Protein AF-A0A944VR88-F1 (afdb_monomer)

Secondary structure (DSSP, 8-state):
-------PPPPPPPP---GGG--S----S--------PPPPPPPTHHHHHHTT-----SSS-S-----HHHHHHHHHHHHHHHHHHHHHHHHHHHHHHHHHHHHHHHHS-S--HHHHHHHHHHHHHT--TTS-HHHHHHHHHHHHHHHHHHHHHHTT--HHHHHHS-HHHHHHHHHHTT--HHHHHHHHHHHHHHHHHHHS---HHHHHHHHHHHHHHHHHHHHTT--

Foldseek 3Di:
DDDDPPPFDDWDFDWDDDPVPPDDDDDDDDDDPDTDGDTDDTDDCVVVVVVVVPVPCPPVPPDPPPPDPVRVVCVVCVVVVVVVVVCCVVVVVVVVVVVVVVVVVVVQLPLPALVRLLVVLVVLLVPDDLPDDLVSNLVSLVVNLLSLLSNLCNLLSHGSVVSVPDDLVVSLVSSVVVPDDVLLSVLSSQLNVLSVCSNPHPHDSVSSVSSSVSSVVNSVVCVVVVSD

Structure (mmCIF, N/CA/C/O backbone):
data_AF-A0A944VR88-F1
#
_entry.id   AF-A0A944VR88-F1
#
loop_
_atom_site.group_PDB
_atom_site.id
_atom_site.type_symbol
_atom_site.label_atom_id
_atom_site.label_alt_id
_atom_site.label_comp_id
_atom_site.label_asym_id
_atom_site.label_entity_id
_atom_site.label_seq_id
_atom_site.pdbx_PDB_ins_code
_atom_site.Cartn_x
_atom_site.Cartn_y
_atom_site.Cartn_z
_atom_site.occupancy
_atom_site.B_iso_or_equiv
_atom_site.auth_seq_id
_atom_site.auth_comp_id
_atom_site.auth_asym_id
_atom_site.auth_atom_id
_atom_site.pdbx_PDB_model_num
ATOM 1 N N . PRO A 1 1 ? 64.491 -2.538 -113.679 1.00 39.69 1 PRO A N 1
ATOM 2 C CA . PRO A 1 1 ? 64.705 -3.504 -112.578 1.00 39.69 1 PRO A CA 1
ATOM 3 C C . PRO A 1 1 ? 64.149 -2.906 -111.274 1.00 39.69 1 PRO A C 1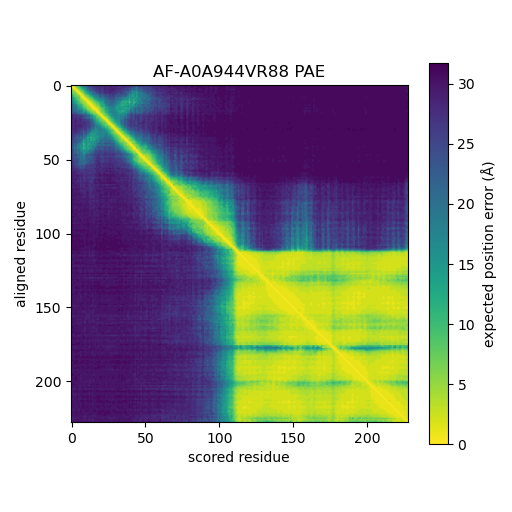
ATOM 5 O O . PRO A 1 1 ? 64.814 -2.110 -110.628 1.00 39.69 1 PRO A O 1
ATOM 8 N N . ASP A 1 2 ? 62.838 -2.987 -111.053 1.00 37.81 2 ASP A N 1
ATOM 9 C CA . ASP A 1 2 ? 62.169 -4.118 -110.384 1.00 37.81 2 ASP A CA 1
ATOM 10 C C . ASP A 1 2 ? 62.868 -4.555 -109.093 1.00 37.81 2 ASP A C 1
ATOM 12 O O . ASP A 1 2 ? 63.783 -5.379 -109.122 1.00 37.81 2 ASP A O 1
ATOM 16 N N . LYS A 1 3 ? 62.400 -4.022 -107.959 1.00 39.59 3 LYS A N 1
ATOM 17 C CA . LYS A 1 3 ? 61.633 -4.788 -106.961 1.00 39.59 3 LYS A CA 1
ATOM 18 C C . LYS A 1 3 ? 61.220 -3.865 -105.812 1.00 39.59 3 LYS A C 1
ATOM 20 O O . LYS A 1 3 ? 62.048 -3.371 -105.058 1.00 39.59 3 LYS A O 1
ATOM 25 N N . SER A 1 4 ? 59.916 -3.635 -105.724 1.00 41.06 4 SER A N 1
ATOM 26 C CA . SER A 1 4 ? 59.213 -3.073 -104.577 1.00 41.06 4 SER A CA 1
ATOM 27 C C . SER A 1 4 ? 59.502 -3.902 -103.323 1.00 41.06 4 SER A C 1
ATOM 29 O O . SER A 1 4 ? 59.113 -5.071 -103.255 1.00 41.06 4 SER A O 1
ATOM 31 N N . GLU A 1 5 ? 60.163 -3.313 -102.329 1.00 41.44 5 GLU A N 1
ATOM 32 C CA . GLU A 1 5 ? 60.198 -3.875 -100.978 1.00 41.44 5 GLU A CA 1
ATOM 33 C C . GLU A 1 5 ? 58.794 -3.749 -100.373 1.00 41.44 5 GLU A C 1
ATOM 35 O O . GLU A 1 5 ? 58.389 -2.703 -99.866 1.00 41.44 5 GLU A O 1
ATOM 40 N N . ASN A 1 6 ? 58.012 -4.821 -100.503 1.00 45.25 6 ASN A N 1
ATOM 41 C CA . ASN A 1 6 ? 56.728 -4.978 -99.835 1.00 45.25 6 ASN A CA 1
ATOM 42 C C . ASN A 1 6 ? 56.971 -5.117 -98.328 1.00 45.25 6 ASN A C 1
ATOM 44 O O . ASN A 1 6 ? 57.277 -6.200 -97.833 1.00 45.25 6 ASN A O 1
ATOM 48 N N . PHE A 1 7 ? 56.819 -4.018 -97.593 1.00 44.25 7 PHE A N 1
ATOM 49 C CA . PHE A 1 7 ? 56.701 -4.041 -96.137 1.00 44.25 7 PHE A CA 1
ATOM 50 C C . PHE A 1 7 ? 55.274 -4.453 -95.749 1.00 44.25 7 PHE A C 1
ATOM 52 O O . PHE A 1 7 ? 54.470 -3.635 -95.304 1.00 44.25 7 PHE A O 1
ATOM 59 N N . GLU A 1 8 ? 54.945 -5.728 -95.951 1.00 38.59 8 GLU A N 1
ATOM 60 C CA . GLU A 1 8 ? 53.721 -6.340 -95.430 1.00 38.59 8 GLU A CA 1
ATOM 61 C C . GLU A 1 8 ? 54.013 -7.012 -94.082 1.00 38.59 8 GLU A C 1
ATOM 63 O O . GLU A 1 8 ? 54.977 -7.763 -93.928 1.00 38.59 8 GLU A O 1
ATOM 68 N N . ILE A 1 9 ? 53.179 -6.733 -93.078 1.00 46.84 9 ILE A N 1
ATOM 69 C CA . ILE A 1 9 ? 53.216 -7.432 -91.788 1.00 46.84 9 ILE A CA 1
ATOM 70 C C . ILE A 1 9 ? 52.647 -8.844 -92.009 1.00 46.84 9 ILE A C 1
ATOM 72 O O . ILE A 1 9 ? 51.577 -8.963 -92.612 1.00 46.84 9 ILE A O 1
ATOM 76 N N . PRO A 1 10 ? 53.304 -9.915 -91.526 1.00 47.81 10 PRO A N 1
ATOM 77 C CA . PRO A 1 10 ? 52.820 -11.276 -91.721 1.00 47.81 10 PRO A CA 1
ATOM 78 C C . PRO A 1 10 ? 51.449 -11.494 -91.066 1.00 47.81 10 PRO A C 1
ATOM 80 O O . PRO A 1 10 ? 51.175 -11.008 -89.968 1.00 47.81 10 PRO A O 1
ATOM 83 N N . SER A 1 11 ? 50.591 -12.258 -91.746 1.00 47.00 11 SER A N 1
ATOM 84 C CA . SER A 1 11 ? 49.245 -12.608 -91.288 1.00 47.00 11 SER A CA 1
ATOM 85 C C . SER A 1 11 ? 49.284 -13.288 -89.916 1.00 47.00 11 SER A C 1
ATOM 87 O O . SER A 1 11 ? 49.919 -14.334 -89.759 1.00 47.00 11 SER A O 1
ATOM 89 N N . MET A 1 12 ? 48.568 -12.734 -88.938 1.00 49.03 12 MET A N 1
ATOM 90 C CA . MET A 1 12 ? 48.424 -13.333 -87.612 1.00 49.03 12 MET A CA 1
ATOM 91 C C . MET A 1 12 ? 47.105 -14.117 -87.535 1.00 49.03 12 MET A C 1
ATOM 93 O O . MET A 1 12 ? 46.057 -13.559 -87.865 1.00 49.03 12 MET A O 1
ATOM 97 N N . PRO A 1 13 ? 47.111 -15.392 -87.109 1.00 42.62 13 PRO A N 1
ATOM 98 C CA . PRO A 1 13 ? 45.881 -16.153 -86.943 1.00 42.62 13 PRO A CA 1
ATOM 99 C C . PRO A 1 13 ? 45.135 -15.663 -85.698 1.00 42.62 13 PRO A C 1
ATOM 101 O O . PRO A 1 13 ? 45.645 -15.754 -84.582 1.00 42.62 13 PRO A O 1
ATOM 104 N N . VAL A 1 14 ? 43.917 -15.161 -85.888 1.00 49.16 14 VAL A N 1
ATOM 105 C CA . VAL A 1 14 ? 42.990 -14.844 -84.797 1.00 49.16 14 VAL A CA 1
ATOM 106 C C . VAL A 1 14 ? 42.021 -16.014 -84.659 1.00 49.16 14 VAL A C 1
ATOM 108 O O . VAL A 1 14 ? 41.388 -16.415 -85.632 1.00 49.16 14 VAL A O 1
ATOM 111 N N . LEU A 1 15 ? 41.939 -16.592 -83.461 1.00 43.97 15 LEU A N 1
ATOM 112 C CA . LEU A 1 15 ? 41.030 -17.693 -83.145 1.00 43.97 15 LEU A CA 1
ATOM 113 C C . LEU A 1 15 ? 39.728 -17.108 -82.587 1.00 43.97 15 LEU A C 1
ATOM 115 O O . LEU A 1 15 ? 39.760 -16.406 -81.578 1.00 43.97 15 LEU A O 1
ATOM 119 N N . TYR A 1 16 ? 38.600 -17.388 -83.240 1.00 40.97 16 TYR A N 1
ATOM 120 C CA . TYR A 1 16 ? 37.265 -17.029 -82.756 1.00 40.97 16 TYR A CA 1
ATOM 121 C C . TYR A 1 16 ? 36.490 -18.312 -82.446 1.00 40.97 16 TYR A C 1
ATOM 123 O O . TYR A 1 16 ? 36.429 -19.206 -83.289 1.00 40.97 16 TYR A O 1
ATOM 131 N N . CYS A 1 17 ? 35.916 -18.411 -81.247 1.00 42.47 17 CYS A N 1
ATOM 132 C CA . CYS A 1 17 ? 34.945 -19.450 -80.909 1.00 42.47 17 CYS A CA 1
ATOM 133 C C . CYS A 1 17 ? 33.546 -18.881 -81.155 1.00 42.47 17 CYS A C 1
ATOM 135 O O . CYS A 1 17 ? 33.155 -17.919 -80.497 1.00 42.47 17 CYS A O 1
ATOM 137 N N . ASP A 1 18 ? 32.812 -19.447 -82.111 1.00 45.25 18 ASP A N 1
ATOM 138 C CA . ASP A 1 18 ? 31.416 -19.087 -82.354 1.00 45.25 18 ASP A CA 1
ATOM 139 C C . ASP A 1 18 ? 30.516 -19.880 -81.393 1.00 45.25 18 ASP A C 1
ATOM 141 O O . ASP A 1 18 ? 30.392 -21.099 -81.492 1.00 45.25 18 ASP A O 1
ATOM 145 N N . GLU A 1 19 ? 29.915 -19.202 -80.416 1.00 45.16 19 GLU A N 1
ATOM 146 C CA . GLU A 1 19 ? 29.044 -19.826 -79.407 1.00 45.16 19 GLU A CA 1
ATOM 147 C C . GLU A 1 19 ? 27.607 -20.076 -79.915 1.00 45.16 19 GLU A C 1
ATOM 149 O O . GLU A 1 19 ? 26.735 -20.483 -79.145 1.00 45.16 19 GLU A O 1
ATOM 154 N N . ARG A 1 20 ? 27.318 -19.871 -81.210 1.00 44.72 20 ARG A N 1
ATOM 155 C CA . ARG A 1 20 ? 25.958 -20.040 -81.761 1.00 44.72 20 ARG A CA 1
ATOM 156 C C . ARG A 1 20 ? 25.515 -21.482 -82.037 1.00 44.72 20 ARG A C 1
ATOM 158 O O . ARG A 1 20 ? 24.358 -21.675 -82.401 1.00 44.72 20 ARG A O 1
ATOM 165 N N . GLU A 1 21 ? 26.345 -22.490 -81.774 1.00 44.16 21 GLU A N 1
ATOM 166 C CA . GLU A 1 21 ? 25.963 -23.916 -81.860 1.00 44.16 21 GLU A CA 1
ATOM 167 C C . GLU A 1 21 ? 25.842 -24.619 -80.493 1.00 44.16 21 GLU A C 1
ATOM 169 O O . GLU A 1 21 ? 25.783 -25.845 -80.412 1.00 44.16 21 GLU A O 1
ATOM 174 N N . ILE A 1 22 ? 25.723 -23.874 -79.387 1.00 46.38 22 ILE A N 1
ATOM 175 C CA . ILE A 1 22 ? 25.414 -24.457 -78.067 1.00 46.38 22 ILE A CA 1
ATOM 176 C C . ILE A 1 22 ? 23.900 -24.679 -77.942 1.00 46.38 22 ILE A C 1
ATOM 178 O O . ILE A 1 22 ? 23.226 -24.087 -77.109 1.00 46.38 22 ILE A O 1
ATOM 182 N N . ASN A 1 23 ? 23.338 -25.501 -78.823 1.00 39.31 23 ASN A N 1
ATOM 183 C CA . ASN A 1 23 ? 22.037 -26.139 -78.645 1.00 39.31 23 ASN A CA 1
ATOM 184 C C . ASN A 1 23 ? 21.888 -27.232 -79.702 1.00 39.31 23 ASN A C 1
ATOM 186 O O . ASN A 1 23 ? 21.407 -26.952 -80.792 1.00 39.31 23 ASN A O 1
ATOM 190 N N . VAL A 1 24 ? 22.301 -28.462 -79.370 1.00 38.38 24 VAL A N 1
ATOM 191 C CA . VAL A 1 24 ? 21.604 -29.732 -79.667 1.00 38.38 24 VAL A CA 1
ATOM 192 C C . VAL A 1 24 ? 22.483 -30.913 -79.211 1.00 38.38 24 VAL A C 1
ATOM 194 O O . VAL A 1 24 ? 23.493 -31.241 -79.813 1.00 38.38 24 VAL A O 1
ATOM 197 N N . LYS A 1 25 ? 21.996 -31.572 -78.151 1.00 37.56 25 LYS A N 1
ATOM 198 C CA . LYS A 1 25 ? 22.116 -33.002 -77.796 1.00 37.56 25 LYS A CA 1
ATOM 199 C C . LYS A 1 25 ? 23.482 -33.617 -77.432 1.00 37.56 25 LYS A C 1
ATOM 201 O O . LYS A 1 25 ? 24.348 -33.860 -78.256 1.00 37.56 25 LYS A O 1
ATOM 206 N N . GLN A 1 26 ? 23.522 -34.019 -76.157 1.00 38.97 26 GLN A N 1
ATOM 207 C CA . GLN A 1 26 ? 24.070 -35.259 -75.588 1.00 38.97 26 GLN A CA 1
ATOM 208 C C . GLN A 1 26 ? 24.764 -36.250 -76.539 1.00 38.97 26 GLN A C 1
ATOM 210 O O . GLN A 1 26 ? 24.136 -36.817 -77.430 1.00 38.97 26 GLN A O 1
ATOM 215 N N . GLY A 1 27 ? 25.968 -36.650 -76.122 1.00 32.69 27 GLY A N 1
ATOM 216 C CA . GLY A 1 27 ? 26.443 -38.022 -76.263 1.00 32.69 27 GLY A CA 1
ATOM 217 C C . GLY A 1 27 ? 27.648 -38.191 -77.183 1.00 32.69 27 GLY A C 1
ATOM 218 O O . GLY A 1 27 ? 27.540 -37.990 -78.385 1.00 32.69 27 GLY A O 1
ATOM 219 N N . LYS A 1 28 ? 28.715 -38.734 -76.586 1.00 30.86 28 LYS A N 1
ATOM 220 C CA . LYS A 1 28 ? 29.929 -39.328 -77.173 1.00 30.86 28 LYS A CA 1
ATOM 221 C C . LYS A 1 28 ? 31.185 -38.457 -77.202 1.00 30.86 28 LYS A C 1
ATOM 223 O O . LYS A 1 28 ? 31.182 -37.275 -77.520 1.00 30.86 28 LYS A O 1
ATOM 228 N N . GLU A 1 29 ? 32.246 -39.147 -76.804 1.00 36.44 29 GLU A N 1
ATOM 229 C CA . GLU A 1 29 ? 33.654 -38.791 -76.799 1.00 36.44 29 GLU A CA 1
ATOM 230 C C . GLU A 1 29 ? 34.120 -38.052 -78.056 1.00 36.44 29 GLU A C 1
ATOM 232 O O . GLU A 1 29 ? 33.752 -38.397 -79.176 1.00 36.44 29 GLU A O 1
ATOM 237 N N . GLY A 1 30 ? 35.048 -37.117 -77.840 1.00 47.91 30 GLY A N 1
ATOM 238 C CA . GLY A 1 30 ? 36.151 -36.891 -78.768 1.00 47.91 30 GLY A CA 1
ATOM 239 C C . GLY A 1 30 ? 35.785 -36.281 -80.115 1.00 47.91 30 GLY A C 1
ATOM 240 O O . GLY A 1 30 ? 36.075 -36.878 -81.146 1.00 47.91 30 GLY A O 1
ATOM 241 N N . ILE A 1 31 ? 35.253 -35.058 -80.131 1.00 40.22 31 ILE A N 1
ATOM 242 C CA . ILE A 1 31 ? 35.317 -34.206 -81.324 1.00 40.22 31 ILE A CA 1
ATOM 243 C C . ILE A 1 31 ? 35.810 -32.829 -80.883 1.00 40.22 31 ILE A C 1
ATOM 245 O O . ILE A 1 31 ? 35.073 -32.033 -80.308 1.00 40.22 31 ILE A O 1
ATOM 249 N N . PHE A 1 32 ? 37.102 -32.577 -81.101 1.00 40.97 32 PHE A N 1
ATOM 250 C CA . PHE A 1 32 ? 37.682 -31.245 -80.966 1.00 40.97 32 PHE A CA 1
ATOM 251 C C . PHE A 1 32 ? 37.005 -30.311 -81.984 1.00 40.97 32 PHE A C 1
ATOM 253 O O . PHE A 1 32 ? 36.907 -30.693 -83.154 1.00 40.97 32 PHE A O 1
ATOM 260 N N . PRO A 1 33 ? 36.544 -29.109 -81.593 1.00 41.28 33 PRO A N 1
ATOM 261 C CA . PRO A 1 33 ? 35.963 -28.164 -82.539 1.00 41.28 33 PRO A CA 1
ATOM 262 C C . PRO A 1 33 ? 37.006 -27.797 -83.604 1.00 41.28 33 PRO A C 1
ATOM 264 O O . PRO A 1 33 ? 38.125 -27.379 -83.291 1.00 41.28 33 PRO A O 1
ATOM 267 N N . ALA A 1 34 ? 36.646 -28.015 -84.870 1.00 45.41 34 ALA A N 1
ATOM 268 C CA . ALA A 1 34 ? 37.508 -27.773 -86.018 1.00 45.41 34 ALA A CA 1
ATOM 269 C C . ALA A 1 34 ? 37.872 -26.283 -86.093 1.00 45.41 34 ALA A C 1
ATOM 271 O O . ALA A 1 34 ? 37.024 -25.423 -86.315 1.00 45.41 34 ALA A O 1
ATOM 272 N N . THR A 1 35 ? 39.150 -25.969 -85.898 1.00 42.16 35 THR A N 1
ATOM 273 C CA . THR A 1 35 ? 39.662 -24.599 -85.963 1.00 42.16 35 THR A CA 1
ATOM 274 C C . THR A 1 35 ? 39.783 -24.178 -87.426 1.00 42.16 35 THR A C 1
ATOM 276 O O . THR A 1 35 ? 40.688 -24.617 -88.136 1.00 42.16 35 THR A O 1
ATOM 279 N N . GLN A 1 36 ? 38.871 -23.332 -87.908 1.00 47.59 36 GLN A N 1
ATOM 280 C CA . GLN A 1 36 ? 38.933 -22.818 -89.276 1.00 47.59 36 GLN A CA 1
ATOM 281 C C . GLN A 1 36 ? 39.859 -21.594 -89.335 1.00 47.59 36 GLN A C 1
ATOM 283 O O . GLN A 1 36 ? 39.566 -20.538 -88.779 1.00 47.59 36 GLN A O 1
ATOM 288 N N . ARG A 1 37 ? 41.011 -21.732 -90.007 1.00 40.41 37 ARG A N 1
ATOM 289 C CA . ARG A 1 37 ? 41.898 -20.602 -90.327 1.00 40.41 37 ARG A CA 1
ATOM 290 C C . ARG A 1 37 ? 41.246 -19.744 -91.407 1.00 40.41 37 ARG A C 1
ATOM 292 O O . ARG A 1 37 ? 41.193 -20.155 -92.562 1.00 40.41 37 ARG A O 1
ATOM 299 N N . ILE A 1 38 ? 40.813 -18.542 -91.046 1.00 45.66 38 ILE A N 1
ATOM 300 C CA . ILE A 1 38 ? 40.416 -17.513 -92.008 1.00 45.66 38 ILE A CA 1
ATOM 301 C C . ILE A 1 38 ? 41.554 -16.490 -92.068 1.00 45.66 38 ILE A C 1
ATOM 303 O O . ILE A 1 38 ? 41.913 -15.892 -91.055 1.00 45.66 38 ILE A O 1
ATOM 307 N N . GLY A 1 39 ? 42.171 -16.340 -93.241 1.00 44.88 39 GLY A N 1
ATOM 308 C CA . GLY A 1 39 ? 43.203 -15.333 -93.480 1.00 44.88 39 GLY A CA 1
ATOM 309 C C . GLY A 1 39 ? 42.569 -13.954 -93.631 1.00 44.88 39 GLY A C 1
ATOM 310 O O . GLY A 1 39 ? 41.694 -13.765 -94.473 1.00 44.88 39 GLY A O 1
ATOM 311 N N . THR A 1 40 ? 42.991 -12.991 -92.819 1.00 46.91 40 THR A N 1
ATOM 312 C CA . THR A 1 40 ? 42.592 -11.589 -92.970 1.00 46.91 40 THR A CA 1
ATOM 313 C C . THR A 1 40 ? 43.513 -10.885 -93.976 1.00 46.91 40 THR A C 1
ATOM 315 O O . THR A 1 40 ? 44.723 -11.125 -93.961 1.00 46.91 40 THR A O 1
ATOM 318 N N . PRO A 1 41 ? 42.980 -10.037 -94.878 1.00 49.75 41 PRO A N 1
ATOM 319 C CA . PRO A 1 41 ? 43.801 -9.289 -95.826 1.00 49.75 41 PRO A CA 1
ATOM 320 C C . PRO A 1 41 ? 44.679 -8.249 -95.113 1.00 49.75 41 PRO A C 1
ATOM 322 O O . PRO A 1 41 ? 44.315 -7.723 -94.059 1.00 49.75 41 PRO A O 1
ATOM 325 N N . ALA A 1 42 ? 45.838 -7.957 -95.710 1.00 50.19 42 ALA A N 1
ATOM 326 C CA . ALA A 1 42 ? 46.832 -7.028 -95.184 1.00 50.19 42 ALA A CA 1
ATOM 327 C C . ALA A 1 42 ? 46.227 -5.635 -94.934 1.00 50.19 42 ALA A C 1
ATOM 329 O O . ALA A 1 42 ? 45.619 -5.028 -95.817 1.00 50.19 42 ALA A O 1
ATOM 330 N N . ILE A 1 43 ? 46.396 -5.125 -93.712 1.00 48.44 43 ILE A N 1
ATOM 331 C CA . ILE A 1 43 ? 45.906 -3.803 -93.317 1.00 48.44 43 ILE A CA 1
ATOM 332 C C . ILE A 1 43 ? 46.901 -2.749 -93.832 1.00 48.44 43 ILE A C 1
ATOM 334 O O . ILE A 1 43 ? 48.072 -2.795 -93.450 1.00 48.44 43 ILE A O 1
ATOM 338 N N . PRO A 1 44 ? 46.480 -1.775 -94.660 1.00 43.31 44 PRO A N 1
ATOM 339 C CA . PRO A 1 44 ? 47.377 -0.734 -95.143 1.00 43.31 44 PRO A CA 1
ATOM 340 C C . PRO A 1 44 ? 47.842 0.181 -93.997 1.00 43.31 44 PRO A C 1
ATOM 342 O O . PRO A 1 44 ? 47.059 0.592 -93.137 1.00 43.31 44 PRO A O 1
ATOM 345 N N . VAL A 1 45 ? 49.127 0.558 -94.029 1.00 49.00 45 VAL A N 1
ATOM 346 C CA . VAL A 1 45 ? 49.870 1.360 -93.023 1.00 49.00 45 VAL A CA 1
ATOM 347 C C . VAL A 1 45 ? 49.219 2.722 -92.694 1.00 49.00 45 VAL A C 1
ATOM 349 O O . VAL A 1 45 ? 49.561 3.367 -91.701 1.00 49.00 45 VAL A O 1
ATOM 352 N N . LEU A 1 46 ? 48.212 3.146 -93.461 1.00 47.56 46 LEU A N 1
ATOM 353 C CA . LEU A 1 46 ? 47.416 4.349 -93.205 1.00 47.56 46 LEU A CA 1
ATOM 354 C C . LEU A 1 46 ? 46.709 4.349 -91.840 1.00 47.56 46 LEU A C 1
ATOM 356 O O . LEU A 1 46 ? 46.587 5.422 -91.243 1.00 47.56 46 LEU A O 1
ATOM 360 N N . VAL A 1 47 ? 46.329 3.187 -91.293 1.00 47.53 47 VAL A N 1
ATOM 361 C CA . VAL A 1 47 ? 45.705 3.116 -89.954 1.00 47.53 47 VAL A CA 1
ATOM 362 C C . VAL A 1 47 ? 46.703 3.462 -88.844 1.00 47.53 47 VAL A C 1
ATOM 364 O O . VAL A 1 47 ? 46.321 4.083 -87.856 1.00 47.53 47 VAL A O 1
ATOM 367 N N . ASN A 1 48 ? 47.997 3.169 -89.027 1.00 47.03 48 ASN A N 1
ATOM 368 C CA . ASN A 1 48 ? 49.014 3.548 -88.047 1.00 47.03 48 ASN A CA 1
ATOM 369 C C . ASN A 1 48 ? 49.192 5.073 -88.014 1.00 47.03 48 ASN A C 1
ATOM 371 O O . ASN A 1 48 ? 49.357 5.642 -86.949 1.00 47.03 48 ASN A O 1
ATOM 375 N N . SER A 1 49 ? 49.074 5.766 -89.154 1.00 49.19 49 SER A N 1
ATOM 376 C CA . SER A 1 49 ? 49.147 7.237 -89.183 1.00 49.19 49 SER A CA 1
ATOM 377 C C . SER A 1 49 ? 47.952 7.908 -88.491 1.00 49.19 49 SER A C 1
ATOM 379 O O . SER A 1 49 ? 48.123 8.933 -87.836 1.00 49.19 49 SER A O 1
ATOM 381 N N . LEU A 1 50 ? 46.762 7.301 -88.566 1.00 45.75 50 LEU A N 1
ATOM 382 C CA . LEU A 1 50 ? 45.567 7.764 -87.857 1.00 45.75 50 LEU A CA 1
ATOM 383 C C . LEU A 1 50 ? 45.623 7.437 -86.359 1.00 45.75 50 LEU A C 1
ATOM 385 O O . LEU A 1 50 ? 45.308 8.304 -85.552 1.00 45.75 50 LEU A O 1
ATOM 389 N N . LEU A 1 51 ? 46.109 6.255 -85.966 1.00 47.88 51 LEU A N 1
ATOM 390 C CA . LEU A 1 51 ? 46.322 5.900 -84.555 1.00 47.88 51 LEU A CA 1
ATOM 391 C C . LEU A 1 51 ? 47.456 6.708 -83.908 1.00 47.88 51 LEU A C 1
ATOM 393 O O . LEU A 1 51 ? 47.328 7.104 -82.758 1.00 47.88 51 LEU A O 1
ATOM 397 N N . LYS A 1 52 ? 48.521 7.033 -84.652 1.00 48.75 52 LYS A N 1
ATOM 398 C CA . LYS A 1 52 ? 49.636 7.880 -84.188 1.00 48.75 52 LYS A CA 1
ATOM 399 C C . LYS A 1 52 ? 49.288 9.371 -84.159 1.00 48.75 52 LYS A C 1
ATOM 401 O O . LYS A 1 52 ? 50.025 10.156 -83.580 1.00 48.75 52 LYS A O 1
ATOM 406 N N . ARG A 1 53 ? 48.195 9.785 -84.813 1.00 44.12 53 ARG A N 1
ATOM 407 C CA . ARG A 1 53 ? 47.664 11.163 -84.777 1.00 44.12 53 ARG A CA 1
ATOM 408 C C . ARG A 1 53 ? 46.487 11.314 -83.813 1.00 44.12 53 ARG A C 1
ATOM 410 O O . ARG A 1 53 ? 46.171 12.430 -83.417 1.00 44.12 53 ARG A O 1
ATOM 417 N N . ILE A 1 54 ? 45.919 10.194 -83.370 1.00 43.72 54 ILE A N 1
ATOM 418 C CA . ILE A 1 54 ? 45.182 10.064 -82.110 1.00 43.72 54 ILE A CA 1
ATOM 419 C C . ILE A 1 54 ? 46.198 9.707 -81.005 1.00 43.72 54 ILE A C 1
ATOM 421 O O . ILE A 1 54 ? 45.939 8.894 -80.123 1.00 43.72 54 ILE A O 1
ATOM 425 N N . ASP A 1 55 ? 47.370 10.355 -81.028 1.00 39.16 55 ASP A N 1
ATOM 426 C CA . ASP A 1 55 ? 48.175 10.570 -79.826 1.00 39.16 55 ASP A CA 1
ATOM 427 C C . ASP A 1 55 ? 47.409 11.601 -78.991 1.00 39.16 55 ASP A C 1
ATOM 429 O O . ASP A 1 55 ? 47.679 12.804 -78.956 1.00 39.16 55 ASP A O 1
ATOM 433 N N . VAL A 1 56 ? 46.310 11.126 -78.408 1.00 47.41 56 VAL A N 1
ATOM 434 C CA . VAL A 1 56 ? 45.639 11.816 -77.321 1.00 47.41 56 VAL A CA 1
ATOM 435 C C . VAL A 1 56 ? 46.731 12.057 -76.282 1.00 47.41 56 VAL A C 1
ATOM 437 O O . VAL A 1 56 ? 47.431 11.103 -75.939 1.00 47.41 56 VAL A O 1
ATOM 440 N N . PRO A 1 57 ? 46.899 13.274 -75.744 1.00 40.88 57 PRO A N 1
ATOM 441 C CA . PRO A 1 57 ? 47.808 13.495 -74.634 1.00 40.88 57 PRO A CA 1
ATOM 442 C C . PRO A 1 57 ? 47.222 12.809 -73.389 1.00 40.88 57 PRO A C 1
ATOM 444 O O . PRO A 1 57 ? 46.649 13.448 -72.512 1.00 40.88 57 PRO A O 1
ATOM 447 N N . LEU A 1 58 ? 47.335 11.482 -73.309 1.00 47.56 58 LEU A N 1
ATOM 448 C CA . LEU A 1 58 ? 46.952 10.671 -72.153 1.00 47.56 58 LEU A CA 1
ATOM 449 C C . LEU A 1 58 ? 48.052 10.659 -71.080 1.00 47.56 58 LEU A C 1
ATOM 451 O O . LEU A 1 58 ? 47.905 10.001 -70.051 1.00 47.56 58 LEU A O 1
ATOM 455 N N . GLU A 1 59 ? 49.117 11.443 -71.262 1.00 47.56 59 GLU A N 1
ATOM 456 C CA . GLU A 1 59 ? 50.293 11.473 -70.385 1.00 47.56 59 GLU A CA 1
ATOM 457 C C . GLU A 1 59 ? 50.503 12.800 -69.639 1.00 47.56 59 GLU A C 1
ATOM 459 O O . GLU A 1 59 ? 51.622 13.191 -69.325 1.00 47.56 59 GLU A O 1
ATOM 464 N N . ARG A 1 60 ? 49.424 13.491 -69.254 1.00 41.66 60 ARG A N 1
ATOM 465 C CA . ARG A 1 60 ? 49.479 14.378 -68.068 1.00 41.66 60 ARG A CA 1
ATOM 466 C C . ARG A 1 60 ? 48.684 13.865 -66.868 1.00 41.66 60 ARG A C 1
ATOM 468 O O . ARG A 1 60 ? 48.699 14.498 -65.820 1.00 41.66 60 ARG A O 1
ATOM 475 N N . GLY A 1 61 ? 48.029 12.709 -66.993 1.00 46.59 61 GLY A N 1
ATOM 476 C CA . GLY A 1 61 ? 47.100 12.187 -65.984 1.00 46.59 61 GLY A CA 1
ATOM 477 C C . GLY A 1 61 ? 47.408 10.786 -65.454 1.00 46.59 61 GLY A C 1
ATOM 478 O O . GLY A 1 61 ? 46.520 10.175 -64.871 1.00 46.59 61 GLY A O 1
ATOM 479 N N . LYS A 1 62 ? 48.616 10.248 -65.669 1.00 45.44 62 LYS A N 1
ATOM 480 C CA . LYS A 1 62 ? 49.024 8.924 -65.152 1.00 45.44 62 LYS A CA 1
ATOM 481 C C . LYS A 1 62 ? 50.296 8.961 -64.295 1.00 45.44 62 LYS A C 1
ATOM 483 O O . LYS A 1 62 ? 51.025 7.981 -64.215 1.00 45.44 62 LYS A O 1
ATOM 488 N N . GLY A 1 63 ? 50.561 10.081 -63.626 1.00 53.00 63 GLY A N 1
ATOM 489 C CA . GLY A 1 63 ? 51.361 10.051 -62.397 1.00 53.00 63 GLY A CA 1
ATOM 490 C C . GLY A 1 63 ? 50.477 9.592 -61.232 1.00 53.00 63 GLY A C 1
ATOM 491 O O . GLY A 1 63 ? 49.253 9.717 -61.344 1.00 53.00 63 GLY A O 1
ATOM 492 N N . PRO A 1 64 ? 51.029 9.074 -60.117 1.00 51.03 64 PRO A N 1
ATOM 493 C CA . PRO A 1 64 ? 50.228 8.874 -58.915 1.00 51.03 64 PRO A CA 1
ATOM 494 C C . PRO A 1 64 ? 49.511 10.194 -58.623 1.00 51.03 64 PRO A C 1
ATOM 496 O O . PRO A 1 64 ? 50.163 11.228 -58.481 1.00 51.03 64 PRO A O 1
ATOM 499 N N . LEU A 1 65 ? 48.174 10.181 -58.621 1.00 53.69 65 LEU A N 1
ATOM 500 C CA . LEU A 1 65 ? 47.388 11.335 -58.207 1.00 53.69 65 LEU A CA 1
ATOM 501 C C . LEU A 1 65 ? 47.790 11.605 -56.762 1.00 53.69 65 LEU A C 1
ATOM 503 O O . LEU A 1 65 ? 47.360 10.902 -55.847 1.00 53.69 65 LEU A O 1
ATOM 507 N N . VAL A 1 66 ? 48.686 12.571 -56.566 1.00 54.56 66 VAL A N 1
ATOM 508 C CA . VAL A 1 66 ? 49.068 13.037 -55.241 1.00 54.56 66 VAL A CA 1
ATOM 509 C C . VAL A 1 66 ? 47.867 13.819 -54.741 1.00 54.56 66 VAL A C 1
ATOM 511 O O . VAL A 1 66 ? 47.758 15.028 -54.925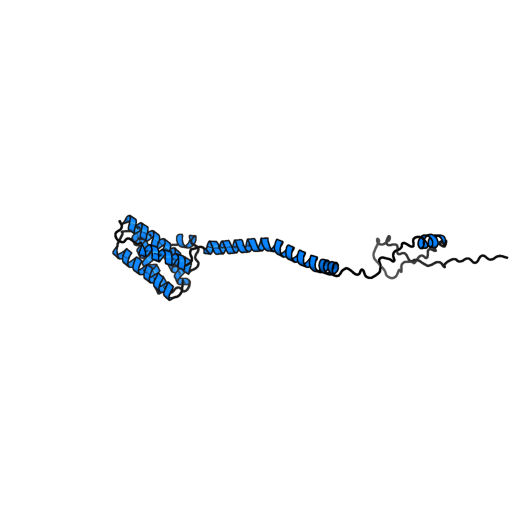 1.00 54.56 66 VAL A O 1
ATOM 514 N N . TYR A 1 67 ? 46.906 13.088 -54.184 1.00 55.12 67 TYR A N 1
ATOM 515 C CA . TYR A 1 67 ? 45.785 13.680 -53.486 1.00 55.12 67 TYR A CA 1
ATOM 516 C C . TYR A 1 67 ? 46.360 14.582 -52.398 1.00 55.12 67 TYR A C 1
ATOM 518 O O . TYR A 1 67 ? 47.256 14.184 -51.644 1.00 55.12 67 TYR A O 1
ATOM 526 N N . SER A 1 68 ? 45.859 15.814 -52.321 1.00 61.59 68 SER A N 1
ATOM 527 C CA . SER A 1 68 ? 46.190 16.698 -51.212 1.00 61.59 68 SER A CA 1
ATOM 528 C C . SER A 1 68 ? 45.910 15.949 -49.909 1.00 61.59 68 SER A C 1
ATOM 530 O O . SER A 1 68 ? 44.903 15.246 -49.808 1.00 61.59 68 SER A O 1
ATOM 532 N N . LYS A 1 69 ? 46.769 16.078 -48.887 1.00 63.16 69 LYS A N 1
ATOM 533 C CA . LYS A 1 69 ? 46.556 15.409 -47.583 1.00 63.16 69 LYS A CA 1
ATOM 534 C C . LYS A 1 69 ? 45.141 15.657 -47.033 1.00 63.16 69 LYS A C 1
ATOM 536 O O . LYS A 1 69 ? 44.588 14.798 -46.353 1.00 63.16 69 LYS A O 1
ATOM 541 N N . LYS A 1 70 ? 44.549 16.806 -47.381 1.00 64.06 70 LYS A N 1
ATOM 542 C CA . LYS A 1 70 ? 43.168 17.184 -47.056 1.00 64.06 70 LYS A CA 1
ATOM 543 C C . LYS A 1 70 ? 42.124 16.308 -47.764 1.00 64.06 70 LYS A C 1
ATOM 545 O O . LYS A 1 70 ? 41.172 15.894 -47.114 1.00 64.06 70 LYS A O 1
ATOM 550 N N . ASP A 1 71 ? 42.329 15.963 -49.035 1.00 63.28 71 ASP A N 1
ATOM 551 C CA . ASP A 1 71 ? 41.415 15.113 -49.814 1.00 63.28 71 ASP A CA 1
ATOM 552 C C . ASP A 1 71 ? 41.486 13.645 -49.385 1.00 63.28 71 ASP A C 1
ATOM 554 O O . ASP A 1 71 ? 40.459 12.974 -49.318 1.00 63.28 71 ASP A O 1
ATOM 558 N N . ILE A 1 72 ? 42.677 13.148 -49.028 1.00 64.38 72 ILE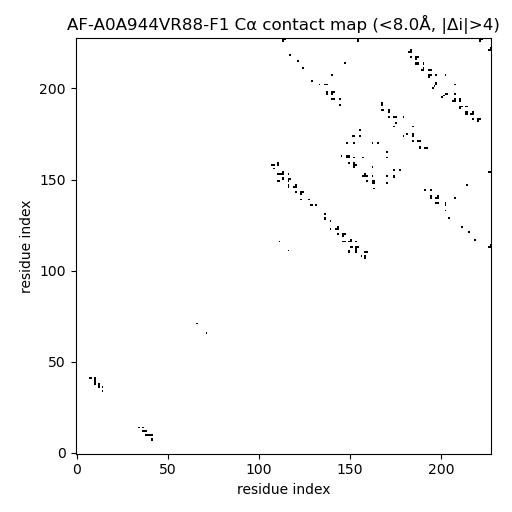 A N 1
ATOM 559 C CA . ILE A 1 72 ? 42.846 11.787 -48.485 1.00 64.38 72 ILE A CA 1
ATOM 560 C C . ILE A 1 72 ? 42.122 11.664 -47.141 1.00 64.38 72 ILE A C 1
ATOM 562 O O . ILE A 1 72 ? 41.400 10.695 -46.904 1.00 64.38 72 ILE A O 1
ATOM 566 N N . TRP A 1 73 ? 42.284 12.668 -46.275 1.00 65.31 73 TRP A N 1
ATOM 567 C CA . TRP A 1 73 ? 41.639 12.700 -44.967 1.00 65.31 73 TRP A CA 1
ATOM 568 C C . TRP A 1 73 ? 40.113 12.784 -45.095 1.00 65.31 73 TRP A C 1
ATOM 570 O O . TRP A 1 73 ? 39.402 11.964 -44.514 1.00 65.31 73 TRP A O 1
ATOM 580 N N . LEU A 1 74 ? 39.603 13.698 -45.929 1.00 66.62 74 LEU A N 1
ATOM 581 C CA . LEU A 1 74 ? 38.165 13.858 -46.138 1.00 66.62 74 LEU A CA 1
ATOM 582 C C . LEU A 1 74 ? 37.533 12.566 -46.669 1.00 66.62 74 LEU A C 1
ATOM 584 O O . LEU A 1 74 ? 36.500 12.138 -46.169 1.00 66.62 74 LEU A O 1
ATOM 588 N N . ARG A 1 75 ? 38.174 11.908 -47.641 1.00 67.12 75 ARG A N 1
ATOM 589 C CA . ARG A 1 75 ? 37.640 10.708 -48.301 1.00 67.12 75 ARG A CA 1
ATOM 590 C C . ARG A 1 75 ? 37.732 9.446 -47.438 1.00 67.12 75 ARG A C 1
ATOM 592 O O . ARG A 1 75 ? 36.899 8.560 -47.596 1.00 67.12 75 ARG A O 1
ATOM 599 N N . SER A 1 76 ? 38.696 9.381 -46.518 1.00 69.62 76 SER A N 1
ATOM 600 C CA . SER A 1 76 ? 38.824 8.288 -45.543 1.00 69.62 76 SER A CA 1
ATOM 601 C C . SER A 1 76 ? 37.799 8.402 -44.408 1.00 69.62 76 SER A C 1
ATOM 603 O O . SER A 1 76 ? 37.200 7.410 -43.997 1.00 69.62 76 SER A O 1
ATOM 605 N N . HIS A 1 77 ? 37.541 9.622 -43.924 1.00 73.62 77 HIS A N 1
ATOM 606 C CA . HIS A 1 77 ? 36.682 9.835 -42.757 1.00 73.62 77 HIS A CA 1
ATOM 607 C C . HIS A 1 77 ? 35.217 10.137 -43.098 1.00 73.62 77 HIS A C 1
ATOM 609 O O . HIS A 1 77 ? 34.353 9.869 -42.266 1.00 73.62 77 HIS A O 1
ATOM 615 N N . LEU A 1 78 ? 34.897 10.617 -44.307 1.00 76.00 78 LEU A N 1
ATOM 616 C CA . LEU A 1 78 ? 33.509 10.839 -44.748 1.00 76.00 78 LEU A CA 1
ATOM 617 C C . LEU A 1 78 ? 32.628 9.587 -44.625 1.00 76.00 78 LEU A C 1
ATOM 619 O O . LEU A 1 78 ? 31.545 9.701 -44.051 1.00 76.00 78 LEU A O 1
ATOM 623 N N . PRO A 1 79 ? 33.054 8.397 -45.095 1.00 81.06 79 PRO A N 1
ATOM 624 C CA . PRO A 1 79 ? 32.254 7.182 -44.958 1.00 81.06 79 PRO A CA 1
ATOM 625 C C . PRO A 1 79 ? 32.027 6.791 -43.494 1.00 81.06 79 PRO A C 1
ATOM 627 O O . PRO A 1 79 ? 30.935 6.354 -43.139 1.00 81.06 79 PRO A O 1
ATOM 630 N N . ALA A 1 80 ? 33.024 7.003 -42.629 1.00 80.62 80 ALA A N 1
ATOM 631 C CA . ALA A 1 80 ? 32.916 6.720 -41.201 1.00 80.62 80 ALA A CA 1
ATOM 632 C C . ALA A 1 80 ? 31.948 7.687 -40.499 1.00 80.62 80 ALA A C 1
ATOM 634 O O . ALA A 1 80 ? 31.086 7.250 -39.740 1.00 80.62 80 ALA A O 1
ATOM 635 N N . ILE A 1 81 ? 32.035 8.988 -40.794 1.00 81.38 81 ILE A N 1
ATOM 636 C CA . ILE A 1 81 ? 31.131 10.011 -40.246 1.00 81.38 81 ILE A CA 1
ATOM 637 C C . ILE A 1 81 ? 29.697 9.758 -40.722 1.00 81.38 81 ILE A C 1
ATOM 639 O O . ILE A 1 81 ? 28.774 9.755 -39.911 1.00 81.38 81 ILE A O 1
ATOM 643 N N . MET A 1 82 ? 29.507 9.475 -42.013 1.00 82.69 82 MET A N 1
ATOM 644 C CA . MET A 1 82 ? 28.198 9.119 -42.564 1.00 82.69 82 MET A CA 1
ATOM 645 C C . MET A 1 82 ? 27.644 7.843 -41.924 1.00 82.69 82 MET A C 1
ATOM 647 O O . MET A 1 82 ? 26.472 7.808 -41.559 1.00 82.69 82 MET A O 1
ATOM 651 N N . GLY A 1 83 ? 28.484 6.826 -41.710 1.00 80.31 83 GLY A N 1
ATOM 652 C CA . GLY A 1 83 ? 28.107 5.607 -40.994 1.00 80.31 83 GLY A CA 1
ATOM 653 C C . GLY A 1 83 ? 27.641 5.883 -39.563 1.00 80.31 83 GLY A C 1
ATOM 654 O O . GLY A 1 83 ? 26.596 5.385 -39.154 1.00 80.31 83 GLY A O 1
ATOM 655 N N . ILE A 1 84 ? 28.353 6.740 -38.824 1.00 81.50 84 ILE A N 1
ATOM 656 C CA . ILE A 1 84 ? 27.967 7.155 -37.468 1.00 81.50 84 ILE A CA 1
ATOM 657 C C . ILE A 1 84 ? 26.622 7.892 -37.487 1.00 81.50 84 ILE A C 1
ATOM 659 O O . ILE A 1 84 ? 25.748 7.583 -36.682 1.00 81.50 84 ILE A O 1
ATOM 663 N N . VAL A 1 85 ? 26.408 8.817 -38.426 1.00 81.94 85 VAL A N 1
ATOM 664 C CA . VAL A 1 85 ? 25.139 9.556 -38.554 1.00 81.94 85 VAL A CA 1
ATOM 665 C C . VAL A 1 85 ? 23.972 8.620 -38.895 1.00 81.94 85 VAL A C 1
ATOM 667 O O . VAL A 1 85 ? 22.881 8.770 -38.342 1.00 81.94 85 VAL A O 1
ATOM 670 N N . ILE A 1 86 ? 24.186 7.615 -39.747 1.00 80.81 86 ILE A N 1
ATOM 671 C CA . ILE A 1 86 ? 23.183 6.590 -40.079 1.00 80.81 86 ILE A CA 1
ATOM 672 C C . ILE A 1 86 ? 22.866 5.719 -38.853 1.00 80.81 86 ILE A C 1
ATOM 674 O O . ILE A 1 86 ? 21.697 5.528 -38.528 1.00 80.81 86 ILE A O 1
ATOM 678 N N . ILE A 1 87 ? 23.876 5.256 -38.111 1.00 78.94 87 ILE A N 1
ATOM 679 C CA . ILE A 1 87 ? 23.669 4.481 -36.875 1.00 78.94 87 ILE A CA 1
ATOM 680 C C . ILE A 1 87 ? 22.933 5.313 -35.820 1.00 78.94 87 ILE A C 1
ATOM 682 O O . ILE A 1 87 ? 22.015 4.806 -35.181 1.00 78.94 87 ILE A O 1
ATOM 686 N N . ILE A 1 88 ? 23.279 6.593 -35.657 1.00 76.25 88 ILE A N 1
ATOM 687 C CA . ILE A 1 88 ? 22.597 7.488 -34.715 1.00 76.25 88 ILE A CA 1
ATOM 688 C C . ILE A 1 88 ? 21.155 7.736 -35.161 1.00 76.25 88 ILE A C 1
ATOM 690 O O . ILE A 1 88 ? 20.257 7.708 -34.330 1.00 76.25 88 ILE A O 1
ATOM 694 N N . SER A 1 89 ? 20.897 7.954 -36.450 1.00 70.62 89 SER A N 1
ATOM 695 C CA . SER A 1 89 ? 19.545 8.237 -36.955 1.00 70.62 89 SER A CA 1
ATOM 696 C C . SER A 1 89 ? 18.619 7.016 -36.931 1.00 70.62 89 SER A C 1
ATOM 698 O O . SER A 1 89 ? 17.468 7.149 -36.510 1.00 70.62 89 SER A O 1
ATOM 700 N N . LEU A 1 90 ? 19.107 5.821 -37.286 1.00 69.38 90 LEU A N 1
ATOM 701 C CA . LEU A 1 90 ? 18.340 4.576 -37.139 1.00 69.38 90 LEU A CA 1
ATOM 702 C C . LEU A 1 90 ? 18.202 4.183 -35.659 1.00 69.38 90 LEU A C 1
ATOM 704 O O . LEU A 1 90 ? 17.111 3.841 -35.198 1.00 69.38 90 LEU A O 1
ATOM 708 N N . GLY A 1 91 ? 19.289 4.299 -34.896 1.00 63.19 91 GLY A N 1
ATOM 709 C CA . GLY A 1 91 ? 19.350 3.965 -33.477 1.00 63.19 91 GLY A CA 1
ATOM 710 C C . GLY A 1 91 ? 18.555 4.918 -32.590 1.00 63.19 91 GLY A C 1
ATOM 711 O O . GLY A 1 91 ? 18.021 4.487 -31.578 1.00 63.19 91 GLY A O 1
ATOM 712 N N . ALA A 1 92 ? 18.388 6.188 -32.965 1.00 66.38 92 ALA A N 1
ATOM 713 C CA . ALA A 1 92 ? 17.620 7.157 -32.185 1.00 66.38 92 ALA A CA 1
ATOM 714 C C . ALA A 1 92 ? 16.132 6.803 -32.113 1.00 66.38 92 ALA A C 1
ATOM 716 O O . ALA A 1 92 ? 15.488 7.115 -31.115 1.00 66.38 92 ALA A O 1
ATOM 717 N N . ASN A 1 93 ? 15.566 6.160 -33.137 1.00 66.94 93 ASN A N 1
ATOM 718 C CA . ASN A 1 93 ? 14.147 5.802 -33.139 1.00 66.94 93 ASN A CA 1
ATOM 719 C C . ASN A 1 93 ? 13.879 4.543 -32.290 1.00 66.94 93 ASN A C 1
ATOM 721 O O . ASN A 1 93 ? 12.929 4.504 -31.506 1.00 66.94 93 ASN A O 1
ATOM 725 N N . GLU A 1 94 ? 14.769 3.552 -32.385 1.00 63.53 94 GLU A N 1
ATOM 726 C CA . GLU A 1 94 ? 14.824 2.369 -31.511 1.00 63.53 94 GLU A CA 1
ATOM 727 C C . GLU A 1 94 ? 15.090 2.773 -30.051 1.00 63.53 94 GLU A C 1
ATOM 729 O O . GLU A 1 94 ? 14.346 2.387 -29.152 1.00 63.53 94 GLU A O 1
ATOM 734 N N . ALA A 1 95 ? 16.081 3.639 -29.816 1.00 63.03 95 ALA A N 1
ATOM 735 C CA . ALA A 1 95 ? 16.421 4.168 -28.500 1.00 63.03 95 ALA A CA 1
ATOM 736 C C . ALA A 1 95 ? 15.289 5.017 -27.934 1.00 63.03 95 ALA A C 1
ATOM 738 O O . ALA A 1 95 ? 14.963 4.863 -26.768 1.00 63.03 95 ALA A O 1
ATOM 739 N N . LYS A 1 96 ? 14.611 5.851 -28.735 1.00 60.53 96 LYS A N 1
ATOM 740 C CA . LYS A 1 96 ? 13.406 6.559 -28.281 1.00 60.53 96 LYS A CA 1
ATOM 741 C C . LYS A 1 96 ? 12.311 5.586 -27.883 1.00 60.53 96 LYS A C 1
ATOM 743 O O . LYS A 1 96 ? 11.709 5.802 -26.845 1.00 60.53 96 LYS A O 1
ATOM 748 N N . LYS A 1 97 ? 12.058 4.510 -28.634 1.00 61.62 97 LYS A N 1
ATOM 749 C CA . LYS A 1 97 ? 11.072 3.484 -28.246 1.00 61.62 97 LYS A CA 1
ATOM 750 C C . LYS A 1 97 ? 11.492 2.723 -26.991 1.00 61.62 97 LYS A C 1
ATOM 752 O O . LYS A 1 97 ? 10.647 2.480 -26.136 1.00 61.62 97 LYS A O 1
ATOM 757 N N . ALA A 1 98 ? 12.769 2.382 -26.849 1.00 60.97 98 ALA A N 1
ATOM 758 C CA . ALA A 1 98 ? 13.310 1.744 -25.655 1.00 60.97 98 ALA A CA 1
ATOM 759 C C . ALA A 1 98 ? 13.229 2.681 -24.446 1.00 60.97 98 ALA A C 1
ATOM 761 O O . ALA A 1 98 ? 12.760 2.258 -23.403 1.00 60.97 98 ALA A O 1
ATOM 762 N N . ILE A 1 99 ? 13.573 3.959 -24.608 1.00 59.66 99 ILE A N 1
ATOM 763 C CA . ILE A 1 99 ? 13.447 5.016 -23.599 1.00 59.66 99 ILE A CA 1
ATOM 764 C C . ILE A 1 99 ? 11.980 5.305 -23.301 1.00 59.66 99 ILE A C 1
ATOM 766 O O . ILE A 1 99 ? 11.673 5.562 -22.155 1.00 59.66 99 ILE A O 1
ATOM 770 N N . TYR A 1 100 ? 11.059 5.231 -24.264 1.00 56.22 100 TYR A N 1
ATOM 771 C CA . TYR A 1 100 ? 9.618 5.377 -24.023 1.00 56.22 100 TYR A CA 1
ATOM 772 C C . TYR A 1 100 ? 9.022 4.158 -23.323 1.00 56.22 100 TYR A C 1
ATOM 774 O O . TYR A 1 100 ? 8.120 4.310 -22.513 1.00 56.22 100 TYR A O 1
ATOM 782 N N . ARG A 1 101 ? 9.522 2.948 -23.598 1.00 56.03 101 ARG A N 1
ATOM 783 C CA . ARG A 1 101 ? 9.154 1.735 -22.856 1.00 56.03 101 ARG A CA 1
ATOM 784 C C . ARG A 1 101 ? 9.744 1.756 -21.453 1.00 56.03 101 ARG A C 1
ATOM 786 O O . ARG A 1 101 ? 9.025 1.499 -20.506 1.00 56.03 101 ARG A O 1
ATOM 793 N N . LEU A 1 102 ? 11.011 2.128 -21.307 1.00 52.62 102 LEU A N 1
ATOM 794 C CA . LEU A 1 102 ? 11.666 2.337 -20.020 1.00 52.62 102 LEU A CA 1
ATOM 795 C C . LEU A 1 102 ? 11.021 3.484 -19.258 1.00 52.62 102 LEU A C 1
ATOM 797 O O . LEU A 1 102 ? 10.818 3.345 -18.068 1.00 52.62 102 LEU A O 1
ATOM 801 N N . SER A 1 103 ? 10.640 4.580 -19.908 1.00 48.12 103 SER A N 1
ATOM 802 C CA . SER A 1 103 ? 9.954 5.700 -19.268 1.00 48.12 103 SER A CA 1
ATOM 803 C C . SER A 1 103 ? 8.510 5.361 -18.963 1.00 48.12 103 SER A C 1
ATOM 805 O O . SER A 1 103 ? 8.029 5.810 -17.944 1.00 48.12 103 SER A O 1
ATOM 807 N N . ALA A 1 104 ? 7.826 4.533 -19.754 1.00 51.69 104 ALA A N 1
ATOM 808 C CA . ALA A 1 104 ? 6.526 3.980 -19.394 1.00 51.69 104 ALA A CA 1
ATOM 809 C C . ALA A 1 104 ? 6.649 3.019 -18.210 1.00 51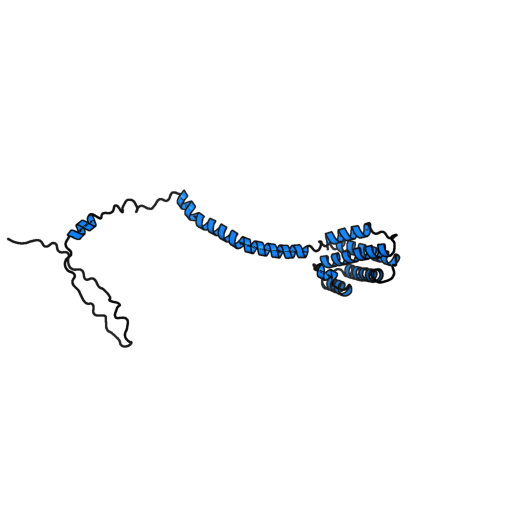.69 104 ALA A C 1
ATOM 811 O O . ALA A 1 104 ? 5.845 3.124 -17.304 1.00 51.69 104 ALA A O 1
ATOM 812 N N . VAL A 1 105 ? 7.694 2.191 -18.143 1.00 53.41 105 VAL A N 1
ATOM 813 C CA . VAL A 1 105 ? 7.995 1.332 -16.986 1.00 53.41 105 VAL A CA 1
ATOM 814 C C . VAL A 1 105 ? 8.418 2.166 -15.772 1.00 53.41 105 VAL A C 1
ATOM 816 O O . VAL A 1 105 ? 8.034 1.843 -14.660 1.00 53.41 105 VAL A O 1
ATOM 819 N N . ILE A 1 106 ? 9.155 3.266 -15.947 1.00 47.69 106 ILE A N 1
ATOM 820 C CA . ILE A 1 106 ? 9.566 4.194 -14.878 1.00 47.69 106 ILE A CA 1
ATOM 821 C C . ILE A 1 106 ? 8.385 5.071 -14.431 1.00 47.69 106 ILE A C 1
ATOM 823 O O . ILE A 1 106 ? 8.257 5.369 -13.252 1.00 47.69 106 ILE A O 1
ATOM 827 N N . ARG A 1 107 ? 7.489 5.446 -15.347 1.00 45.12 107 ARG A N 1
ATOM 828 C CA . ARG A 1 107 ? 6.254 6.205 -15.096 1.00 45.12 107 ARG A CA 1
ATOM 829 C C . ARG A 1 107 ? 5.125 5.299 -14.588 1.00 45.12 107 ARG A C 1
ATOM 831 O O . ARG A 1 107 ? 4.267 5.778 -13.863 1.00 45.12 107 ARG A O 1
ATOM 838 N N . GLU A 1 108 ? 5.155 3.995 -14.872 1.00 45.22 108 GLU A N 1
ATOM 839 C CA . GLU A 1 108 ? 4.395 2.947 -14.165 1.00 45.22 108 GLU A CA 1
ATOM 840 C C . GLU A 1 108 ? 5.014 2.658 -12.789 1.00 45.22 108 GLU A C 1
ATOM 842 O O . GLU A 1 108 ? 4.278 2.438 -11.831 1.00 45.22 108 GLU A O 1
ATOM 847 N N . ARG A 1 109 ? 6.347 2.749 -12.651 1.00 46.72 109 ARG A N 1
ATOM 848 C CA . ARG A 1 109 ? 7.073 2.780 -11.365 1.00 46.72 109 ARG A CA 1
ATOM 849 C C . ARG A 1 109 ? 6.955 4.124 -10.632 1.00 46.72 109 ARG A C 1
ATOM 851 O O . ARG A 1 109 ? 7.420 4.204 -9.506 1.00 46.72 109 ARG A O 1
ATOM 858 N N . MET A 1 110 ? 6.281 5.135 -11.199 1.00 39.81 110 MET A N 1
ATOM 859 C CA . MET A 1 110 ? 5.766 6.311 -10.474 1.00 39.81 110 MET A CA 1
ATOM 860 C C . MET A 1 110 ? 4.403 6.004 -9.819 1.00 39.81 110 MET A C 1
ATOM 862 O O . MET A 1 110 ? 3.538 6.870 -9.674 1.00 39.81 110 MET A O 1
ATOM 866 N N . ALA A 1 111 ? 4.212 4.775 -9.333 1.00 51.31 111 ALA A N 1
ATOM 867 C CA . ALA A 1 111 ? 3.701 4.677 -7.973 1.00 51.31 111 ALA A CA 1
ATOM 868 C C . ALA A 1 111 ? 4.688 5.472 -7.097 1.00 51.31 111 ALA A C 1
ATOM 870 O O . ALA A 1 111 ? 5.892 5.359 -7.303 1.00 51.31 111 ALA A O 1
ATOM 871 N N . MET A 1 112 ? 4.213 6.357 -6.219 1.00 59.97 112 MET A N 1
ATOM 872 C CA . MET A 1 112 ? 5.096 7.093 -5.303 1.00 59.97 112 MET A CA 1
ATOM 873 C C . MET A 1 112 ? 6.153 6.133 -4.734 1.00 59.97 112 MET A C 1
ATOM 875 O O . MET A 1 112 ? 5.824 4.989 -4.409 1.00 59.97 112 MET A O 1
ATOM 879 N N . SER A 1 113 ? 7.419 6.561 -4.658 1.00 78.69 113 SER A N 1
ATOM 880 C CA . SER A 1 113 ? 8.446 5.743 -4.006 1.00 78.69 113 SER A CA 1
ATOM 881 C C . SER A 1 113 ? 7.954 5.349 -2.605 1.00 78.69 113 SER A C 1
ATOM 883 O O . SER A 1 113 ? 7.166 6.096 -2.012 1.00 78.69 113 SER A O 1
ATOM 885 N N . PRO A 1 114 ? 8.384 4.205 -2.047 1.00 84.44 114 PRO A N 1
ATOM 886 C CA . PRO A 1 114 ? 8.033 3.845 -0.675 1.00 84.44 114 PRO A CA 1
ATOM 887 C C . PRO A 1 114 ? 8.262 4.995 0.314 1.00 84.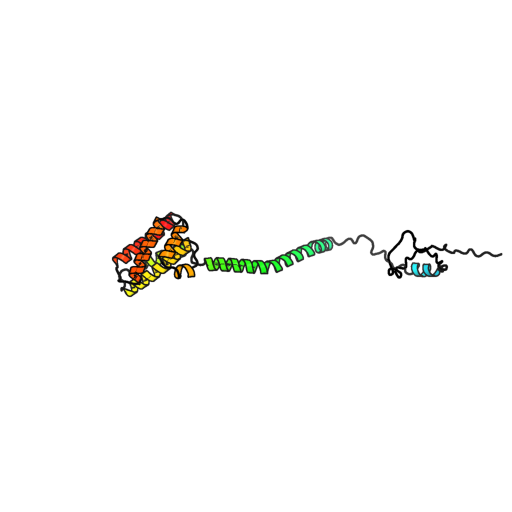44 114 PRO A C 1
ATOM 889 O O . PRO A 1 114 ? 7.408 5.253 1.155 1.00 84.44 114 PRO A O 1
ATOM 892 N N . LEU A 1 115 ? 9.340 5.763 0.116 1.00 87.62 115 LEU A N 1
ATOM 893 C CA . LEU A 1 115 ? 9.630 6.991 0.853 1.00 87.62 115 LEU A CA 1
ATOM 894 C C . LEU A 1 115 ? 8.533 8.057 0.697 1.00 87.62 115 LEU A C 1
ATOM 896 O O . LEU A 1 115 ? 8.026 8.552 1.694 1.00 87.62 115 LEU A O 1
ATOM 900 N N . ALA A 1 116 ? 8.103 8.375 -0.526 1.00 87.31 116 ALA A N 1
ATOM 901 C CA . ALA A 1 116 ? 7.050 9.370 -0.747 1.00 87.31 116 ALA A CA 1
ATOM 902 C C . ALA A 1 116 ? 5.692 8.935 -0.161 1.00 87.31 116 ALA A C 1
ATOM 904 O O . ALA A 1 116 ? 4.904 9.765 0.294 1.00 87.31 116 ALA A O 1
ATOM 905 N N . HIS A 1 117 ? 5.404 7.630 -0.156 1.00 89.94 117 HIS A N 1
ATOM 906 C CA . HIS A 1 117 ? 4.237 7.093 0.541 1.00 89.94 117 HIS A CA 1
ATOM 907 C C . HIS A 1 117 ? 4.377 7.182 2.067 1.00 89.94 117 HIS A C 1
ATOM 909 O O . HIS A 1 117 ? 3.395 7.515 2.729 1.00 89.94 117 HIS A O 1
ATOM 915 N N . ALA A 1 118 ? 5.571 6.932 2.609 1.00 92.12 118 ALA A N 1
ATOM 916 C CA . ALA A 1 118 ? 5.860 7.078 4.031 1.00 92.12 118 ALA A CA 1
ATOM 917 C C . ALA A 1 118 ? 5.733 8.535 4.496 1.00 92.12 118 ALA A C 1
ATOM 919 O O . ALA A 1 118 ? 4.993 8.795 5.434 1.00 92.12 118 ALA A O 1
ATOM 920 N N . GLU A 1 119 ? 6.341 9.494 3.794 1.00 91.44 119 GLU A N 1
ATOM 921 C CA . GLU A 1 119 ? 6.220 10.931 4.099 1.00 91.44 119 GLU A CA 1
ATOM 922 C C . GLU A 1 119 ? 4.757 11.391 4.086 1.00 91.44 119 GLU A C 1
ATOM 924 O O . GLU A 1 119 ? 4.305 12.155 4.940 1.00 91.44 119 GLU A O 1
ATOM 929 N N . ARG A 1 120 ? 3.976 10.891 3.122 1.00 92.12 120 ARG A N 1
ATOM 930 C CA . ARG A 1 120 ? 2.547 11.193 3.047 1.00 92.12 120 ARG A CA 1
ATOM 931 C C . ARG A 1 120 ? 1.761 10.565 4.196 1.00 92.12 120 ARG A C 1
ATOM 933 O O . ARG A 1 120 ? 0.828 11.201 4.677 1.00 92.12 120 ARG A O 1
ATOM 940 N N . LEU A 1 121 ? 2.104 9.348 4.618 1.00 94.25 121 LEU A N 1
ATOM 941 C CA . LEU A 1 121 ? 1.508 8.720 5.800 1.00 94.25 121 LEU A CA 1
ATOM 942 C C . LEU A 1 121 ? 1.843 9.502 7.065 1.00 94.25 121 LEU A C 1
ATOM 944 O O . LEU A 1 121 ? 0.933 9.814 7.820 1.00 94.25 121 LEU A O 1
ATOM 948 N N . GLU A 1 122 ? 3.108 9.870 7.265 1.00 93.94 122 GLU A N 1
ATOM 949 C CA . GLU A 1 122 ? 3.546 10.676 8.409 1.00 93.94 122 GLU A CA 1
ATOM 950 C C . GLU A 1 122 ? 2.777 11.997 8.474 1.00 93.94 122 GLU A C 1
ATOM 952 O O . GLU A 1 122 ? 2.269 12.357 9.534 1.00 93.94 122 GLU A O 1
ATOM 957 N N . LYS A 1 123 ? 2.595 12.671 7.330 1.00 94.62 123 LYS A N 1
ATOM 958 C CA . LYS A 1 123 ? 1.780 13.886 7.256 1.00 94.62 123 LYS A CA 1
ATOM 959 C C . LYS A 1 123 ? 0.312 13.634 7.610 1.00 94.62 123 LYS A C 1
ATOM 961 O O . LYS A 1 123 ? -0.248 14.378 8.400 1.00 94.62 123 LYS A O 1
ATOM 966 N N . LEU A 1 124 ? -0.312 12.597 7.046 1.00 94.19 124 LEU A N 1
ATOM 967 C CA . LEU A 1 124 ? -1.717 12.282 7.335 1.00 94.19 124 LEU A CA 1
ATOM 968 C C . LEU A 1 124 ? -1.946 11.901 8.802 1.00 94.19 124 LEU A C 1
ATOM 970 O O . LEU A 1 124 ? -3.017 12.176 9.326 1.00 94.19 124 LEU A O 1
ATOM 974 N N . ILE A 1 125 ? -0.961 11.274 9.447 1.00 93.12 125 ILE A N 1
ATOM 975 C CA . ILE A 1 125 ? -1.006 10.944 10.875 1.00 93.12 125 ILE A CA 1
ATOM 976 C C . ILE A 1 125 ? -0.803 12.202 11.726 1.00 93.12 125 ILE A C 1
ATOM 978 O O . ILE A 1 125 ? -1.483 12.365 12.731 1.00 93.12 125 ILE A O 1
ATOM 982 N N . ALA A 1 126 ? 0.115 13.093 11.339 1.00 92.50 126 ALA A N 1
ATOM 983 C CA . ALA A 1 126 ? 0.359 14.346 12.054 1.00 92.50 126 ALA A CA 1
ATOM 984 C C . ALA A 1 126 ? -0.832 15.313 11.967 1.00 92.50 126 ALA A C 1
ATOM 986 O O . ALA A 1 126 ? -1.160 15.969 12.951 1.00 92.50 126 ALA A O 1
ATOM 987 N N . ASP A 1 127 ? -1.490 15.360 10.808 1.00 92.56 127 ASP A N 1
ATOM 988 C CA . ASP A 1 127 ? -2.677 16.181 10.554 1.00 92.56 127 ASP A CA 1
ATOM 989 C C . ASP A 1 127 ? -3.979 15.488 11.027 1.00 92.56 127 ASP A C 1
ATOM 991 O O . ASP A 1 127 ? -5.074 15.988 10.764 1.00 92.56 127 ASP A O 1
ATOM 995 N N . PHE A 1 128 ? -3.894 14.318 11.678 1.00 92.12 128 PHE A N 1
ATOM 996 C CA . PHE A 1 128 ? -5.067 13.550 12.091 1.00 92.12 128 PHE A CA 1
ATOM 997 C C . PHE A 1 128 ? -5.789 14.218 13.267 1.00 92.12 128 PHE A C 1
ATOM 999 O O . PHE A 1 128 ? -5.284 14.255 14.389 1.00 92.12 128 PHE A O 1
ATOM 1006 N N . ASP A 1 129 ? -7.006 14.690 13.013 1.00 90.31 129 ASP A N 1
ATOM 1007 C CA . ASP A 1 129 ? -7.894 15.235 14.035 1.00 90.31 129 ASP A CA 1
ATOM 1008 C C . ASP A 1 129 ? -8.731 14.118 14.673 1.00 90.31 129 ASP A C 1
ATOM 1010 O O . ASP A 1 129 ? -9.683 13.616 14.075 1.00 90.31 129 ASP A O 1
ATOM 1014 N N . SER A 1 130 ? -8.369 13.720 15.896 1.00 86.38 130 SER A N 1
ATOM 1015 C CA . SER A 1 130 ? -9.106 12.720 16.678 1.00 86.38 130 SER A CA 1
ATOM 1016 C C . SER A 1 130 ? -10.438 13.226 17.232 1.00 86.38 130 SER A C 1
ATOM 1018 O O . SER A 1 130 ? -11.257 12.410 17.665 1.00 86.38 130 SER A O 1
ATOM 1020 N N . ASP A 1 131 ? -10.637 14.544 17.249 1.00 88.69 131 ASP A N 1
ATOM 1021 C CA . ASP A 1 131 ? -11.835 15.191 17.776 1.00 88.69 131 ASP A CA 1
ATOM 1022 C C . ASP A 1 131 ? -12.885 15.473 16.700 1.00 88.69 131 ASP A C 1
ATOM 1024 O O . ASP A 1 131 ? -14.034 15.764 17.043 1.00 88.69 131 ASP A O 1
ATOM 1028 N N . ALA A 1 132 ? -12.527 15.284 15.427 1.00 88.75 132 ALA A N 1
ATOM 1029 C CA . ALA A 1 132 ? -13.428 15.401 14.292 1.00 88.75 132 ALA A CA 1
ATOM 1030 C C . ALA A 1 132 ? -14.716 14.574 14.461 1.00 88.75 132 ALA A C 1
ATOM 1032 O O . ALA A 1 132 ? -14.772 13.562 15.168 1.00 88.75 132 ALA A O 1
ATOM 1033 N N . GLU A 1 133 ? -15.771 15.009 13.775 1.00 91.75 133 GLU A N 1
ATOM 1034 C CA . GLU A 1 133 ? -17.018 14.251 13.673 1.00 91.75 133 GLU A CA 1
ATOM 1035 C C . GLU A 1 133 ? -16.787 12.896 12.990 1.00 91.75 133 GLU A C 1
ATOM 1037 O O . GLU A 1 133 ? -15.837 12.724 12.223 1.00 91.75 133 GLU A O 1
ATOM 1042 N N . ASP A 1 134 ? -17.676 11.936 13.239 1.00 90.12 134 ASP A N 1
ATOM 1043 C CA . ASP A 1 134 ? -17.526 10.547 12.791 1.00 90.12 134 ASP A CA 1
ATOM 1044 C C . ASP A 1 134 ? -17.316 10.414 11.272 1.00 90.12 134 ASP A C 1
ATOM 1046 O O . ASP A 1 134 ? -16.484 9.616 10.833 1.00 90.12 134 ASP A O 1
ATOM 1050 N N . ASP A 1 135 ? -17.991 11.234 10.463 1.00 89.75 135 ASP A N 1
ATOM 1051 C CA . ASP A 1 135 ? -17.796 11.265 9.007 1.00 89.75 135 ASP A CA 1
ATOM 1052 C C . ASP A 1 135 ? -16.410 11.807 8.620 1.00 89.75 135 ASP A C 1
ATOM 1054 O O . ASP A 1 135 ? -15.748 11.272 7.725 1.00 89.75 135 ASP A O 1
ATOM 1058 N N . GLY A 1 136 ? -15.931 12.832 9.331 1.00 89.06 136 GLY A N 1
ATOM 1059 C CA . 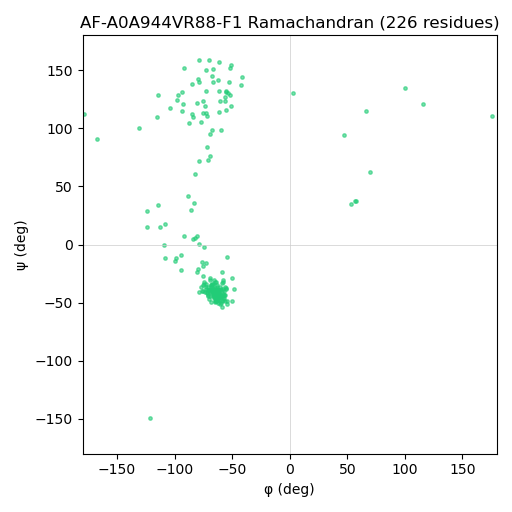GLY A 1 136 ? -14.586 13.385 9.158 1.00 89.06 136 GLY A CA 1
ATOM 1060 C C . GLY A 1 136 ? -13.497 12.389 9.563 1.00 89.06 136 GLY A C 1
ATOM 1061 O O . GLY A 1 136 ? -12.522 12.198 8.831 1.00 89.06 136 GLY A O 1
ATOM 1062 N N . LEU A 1 137 ? -13.697 11.684 10.679 1.00 91.38 137 LEU A N 1
ATOM 1063 C CA . LEU A 1 137 ? -12.826 10.601 11.134 1.00 91.38 137 LEU A CA 1
ATOM 1064 C C . LEU A 1 137 ? -12.781 9.466 10.113 1.00 91.38 137 LEU A C 1
ATOM 1066 O O . LEU A 1 137 ? -11.695 9.024 9.731 1.00 91.38 137 LEU A O 1
ATOM 1070 N N . ARG A 1 138 ? -13.943 9.026 9.617 1.00 92.38 138 ARG A N 1
ATOM 1071 C CA . ARG A 1 138 ? -14.033 7.972 8.600 1.00 92.38 138 ARG A CA 1
ATOM 1072 C C . ARG A 1 138 ? -13.292 8.374 7.329 1.00 92.38 138 ARG A C 1
ATOM 1074 O O . ARG A 1 138 ? -12.507 7.582 6.810 1.00 92.38 138 ARG A O 1
ATOM 1081 N N . GLN A 1 139 ? -13.466 9.608 6.858 1.00 93.81 139 GLN A N 1
ATOM 1082 C CA . GLN A 1 139 ? -12.766 10.109 5.674 1.00 93.81 139 GLN A CA 1
ATOM 1083 C C . GLN A 1 139 ? -11.241 10.137 5.867 1.00 93.81 139 GLN A C 1
ATOM 1085 O O . GLN A 1 139 ? -10.490 9.754 4.963 1.00 93.81 139 GLN A O 1
ATOM 1090 N N . SER A 1 140 ? -10.772 10.552 7.044 1.00 92.94 140 SER A N 1
ATOM 1091 C CA . SER A 1 140 ? -9.349 10.534 7.394 1.00 92.94 140 SER A CA 1
ATOM 1092 C C . SER A 1 140 ? -8.795 9.110 7.434 1.00 92.94 140 SER A C 1
ATOM 1094 O O . SER A 1 140 ? -7.747 8.842 6.844 1.00 92.94 140 SER A O 1
ATOM 1096 N N . VAL A 1 141 ? -9.535 8.168 8.024 1.00 94.56 141 VAL A N 1
ATOM 1097 C CA . VAL A 1 141 ? -9.174 6.743 8.045 1.00 94.56 141 VAL A CA 1
ATOM 1098 C C . VAL A 1 141 ? -9.100 6.166 6.632 1.00 94.56 141 VAL A C 1
ATOM 1100 O O . VAL A 1 141 ? -8.115 5.509 6.311 1.00 94.56 141 VAL A O 1
ATOM 1103 N N . VAL A 1 142 ? -10.057 6.468 5.747 1.00 94.62 142 VAL A N 1
ATOM 1104 C CA . VAL A 1 142 ? -10.011 6.047 4.332 1.00 94.62 142 VAL A CA 1
ATOM 1105 C C . VAL A 1 142 ? -8.753 6.572 3.635 1.00 94.62 142 VAL A C 1
ATOM 1107 O O . VAL A 1 142 ? -8.101 5.843 2.884 1.00 94.62 142 VAL A O 1
ATOM 1110 N N . ASN A 1 143 ? -8.379 7.831 3.876 1.00 94.19 143 ASN A N 1
ATOM 1111 C CA . ASN A 1 143 ? -7.182 8.426 3.280 1.00 94.19 143 ASN A CA 1
ATOM 1112 C C . ASN A 1 143 ? -5.894 7.745 3.771 1.00 94.19 143 ASN A C 1
ATOM 1114 O O . ASN A 1 143 ? -4.975 7.513 2.973 1.00 94.19 143 ASN A O 1
ATOM 1118 N N . ILE A 1 144 ? -5.832 7.413 5.061 1.00 95.56 144 ILE A N 1
ATOM 1119 C CA . ILE A 1 144 ? -4.696 6.718 5.672 1.00 95.56 144 ILE A CA 1
ATOM 1120 C C . ILE A 1 144 ? -4.631 5.270 5.183 1.00 95.56 144 ILE A C 1
ATOM 1122 O O . ILE A 1 144 ? -3.572 4.861 4.713 1.00 95.56 144 ILE A O 1
ATOM 1126 N N . ASP A 1 145 ? -5.748 4.536 5.167 1.00 94.56 145 ASP A N 1
ATOM 1127 C CA . ASP A 1 145 ? -5.849 3.184 4.599 1.00 94.56 145 ASP A CA 1
ATOM 1128 C C . ASP A 1 145 ? -5.359 3.158 3.144 1.00 94.56 145 ASP A C 1
ATOM 1130 O O . ASP A 1 145 ? -4.442 2.412 2.793 1.00 94.56 145 ASP A O 1
ATOM 1134 N N . CYS A 1 146 ? -5.877 4.058 2.303 1.00 92.38 146 CYS A N 1
ATOM 1135 C CA . CYS A 1 146 ? -5.474 4.157 0.903 1.00 92.38 146 CYS A CA 1
ATOM 1136 C C . CYS A 1 146 ? -3.970 4.414 0.738 1.00 92.38 146 CYS A C 1
ATOM 1138 O O . CYS A 1 146 ? -3.344 3.899 -0.196 1.00 92.38 146 CYS A O 1
ATOM 1140 N N . THR A 1 147 ? -3.390 5.243 1.608 1.00 94.06 147 THR A N 1
ATOM 1141 C CA . THR A 1 147 ? -1.964 5.584 1.548 1.00 94.06 147 THR A CA 1
ATOM 1142 C C . THR A 1 147 ? -1.105 4.442 2.092 1.00 94.06 147 THR A C 1
ATOM 1144 O O . THR A 1 147 ? -0.074 4.142 1.492 1.00 94.06 147 THR A O 1
ATOM 1147 N N . LEU A 1 148 ? -1.561 3.739 3.133 1.00 95.19 148 LEU A N 1
ATOM 1148 C CA . LEU A 1 148 ? -0.904 2.566 3.711 1.00 95.19 148 LEU A CA 1
ATOM 1149 C C . LEU A 1 148 ? -0.871 1.405 2.722 1.00 95.19 148 LEU A C 1
ATOM 1151 O O . LEU A 1 148 ? 0.184 0.817 2.497 1.00 95.19 148 LEU A O 1
ATOM 1155 N N . ARG A 1 149 ? -1.993 1.113 2.061 1.00 94.50 149 ARG A N 1
ATOM 1156 C CA . ARG A 1 149 ? -2.034 0.123 0.977 1.00 94.50 149 ARG A CA 1
ATOM 1157 C C . ARG A 1 149 ? -1.045 0.489 -0.127 1.00 94.50 149 ARG A C 1
ATOM 1159 O O . ARG A 1 149 ? -0.301 -0.370 -0.592 1.00 94.50 149 ARG A O 1
ATOM 1166 N N . GLY A 1 150 ? -0.992 1.770 -0.509 1.00 92.12 150 GLY A N 1
ATOM 1167 C CA . GLY A 1 150 ? -0.017 2.302 -1.466 1.00 92.12 150 GLY A CA 1
ATOM 1168 C C . GLY A 1 150 ? 1.434 2.080 -1.033 1.00 92.12 150 GLY A C 1
ATOM 1169 O O . GLY A 1 150 ? 2.231 1.585 -1.824 1.00 92.12 150 GLY A O 1
ATOM 1170 N N . PHE A 1 151 ? 1.749 2.368 0.229 1.00 92.88 151 PHE A N 1
ATOM 1171 C CA . PHE A 1 151 ? 3.059 2.128 0.831 1.00 92.88 151 PHE A CA 1
ATOM 1172 C C . PHE A 1 151 ? 3.456 0.647 0.776 1.00 92.88 151 PHE A C 1
ATOM 1174 O O . PHE A 1 151 ? 4.499 0.308 0.221 1.00 92.88 151 PHE A O 1
ATOM 1181 N N . LEU A 1 152 ? 2.596 -0.247 1.274 1.00 92.50 152 LEU A N 1
ATOM 1182 C CA . LEU A 1 152 ? 2.833 -1.696 1.269 1.00 92.50 152 LEU A CA 1
ATOM 1183 C C . LEU A 1 152 ? 2.981 -2.246 -0.155 1.00 92.50 152 LEU A C 1
ATOM 1185 O O . LEU A 1 152 ? 3.843 -3.085 -0.423 1.00 92.50 152 LEU A O 1
ATOM 1189 N N . GLY A 1 153 ? 2.175 -1.734 -1.085 1.00 90.81 153 GLY A N 1
ATOM 1190 C CA . GLY A 1 153 ? 2.286 -2.045 -2.501 1.00 90.81 153 GLY A CA 1
ATOM 1191 C C . GLY A 1 153 ? 3.617 -1.592 -3.096 1.00 90.81 153 GLY A C 1
ATOM 1192 O O . GLY A 1 153 ? 4.280 -2.377 -3.771 1.00 90.81 153 GLY A O 1
ATOM 1193 N N . ALA A 1 154 ? 4.049 -0.363 -2.807 1.00 88.94 154 ALA A N 1
ATOM 1194 C CA . ALA A 1 154 ? 5.316 0.185 -3.281 1.00 88.94 154 ALA A CA 1
ATOM 1195 C C . ALA A 1 154 ? 6.517 -0.610 -2.749 1.00 88.94 154 ALA A C 1
ATOM 1197 O O . ALA A 1 154 ? 7.434 -0.908 -3.513 1.00 88.94 154 ALA A O 1
ATOM 1198 N N . LEU A 1 155 ? 6.474 -1.050 -1.487 1.00 87.44 155 LEU A N 1
ATOM 1199 C CA . LEU A 1 155 ? 7.495 -1.922 -0.894 1.00 87.44 155 LEU A CA 1
ATOM 1200 C C . LEU A 1 155 ? 7.665 -3.256 -1.627 1.00 87.44 155 LEU A C 1
ATOM 1202 O O . LEU A 1 155 ? 8.721 -3.882 -1.541 1.00 87.44 155 LEU A O 1
ATOM 1206 N N . LYS A 1 156 ? 6.637 -3.698 -2.355 1.00 86.25 156 LYS A N 1
ATOM 1207 C CA . LYS A 1 156 ? 6.645 -4.928 -3.155 1.00 86.25 156 LYS A CA 1
ATOM 1208 C C . LYS A 1 156 ? 6.581 -4.686 -4.661 1.00 86.25 156 LYS A C 1
ATOM 1210 O O . LYS A 1 156 ? 6.334 -5.644 -5.404 1.00 86.25 156 LYS A O 1
ATOM 1215 N N . GLU A 1 157 ? 6.834 -3.451 -5.097 1.00 84.44 157 GLU A N 1
ATOM 1216 C CA . GLU A 1 157 ? 6.781 -3.007 -6.497 1.00 84.44 157 GLU A CA 1
ATOM 1217 C C . GLU A 1 157 ? 5.441 -3.328 -7.189 1.00 84.44 157 GLU A C 1
ATOM 1219 O O . GLU A 1 157 ? 5.383 -3.673 -8.370 1.00 84.44 157 GLU A O 1
ATOM 1224 N N . MET A 1 158 ? 4.337 -3.259 -6.446 1.00 84.94 158 MET A N 1
ATOM 1225 C CA . MET A 1 158 ? 2.997 -3.476 -6.982 1.00 84.94 158 MET A CA 1
ATOM 1226 C C . MET A 1 158 ? 2.503 -2.227 -7.707 1.00 84.94 158 MET A C 1
ATOM 1228 O O . MET A 1 158 ? 2.667 -1.101 -7.234 1.00 84.94 158 MET A O 1
ATOM 1232 N N . ARG A 1 159 ? 1.829 -2.423 -8.843 1.00 81.19 159 ARG A N 1
ATOM 1233 C CA . ARG A 1 159 ? 1.192 -1.314 -9.555 1.00 81.19 159 ARG A CA 1
ATOM 1234 C C . ARG A 1 159 ? 0.020 -0.756 -8.746 1.00 81.19 159 ARG A C 1
ATOM 1236 O O . ARG A 1 159 ? -0.718 -1.496 -8.093 1.00 81.19 159 ARG A O 1
ATOM 1243 N N . ARG A 1 160 ? -0.189 0.559 -8.827 1.00 79.62 160 ARG A N 1
ATOM 1244 C CA . ARG A 1 160 ? -1.205 1.279 -8.041 1.00 79.62 160 ARG A CA 1
ATOM 1245 C C . ARG A 1 160 ? -2.642 0.809 -8.312 1.00 79.62 160 ARG A C 1
ATOM 1247 O O . ARG A 1 160 ? -3.449 0.776 -7.387 1.00 79.62 160 ARG A O 1
ATOM 1254 N N . ASP A 1 161 ? -2.965 0.468 -9.557 1.00 79.69 161 ASP A N 1
ATOM 1255 C CA . ASP A 1 161 ? -4.258 -0.107 -9.963 1.00 79.69 161 ASP A CA 1
ATOM 1256 C C . ASP A 1 161 ? -4.509 -1.461 -9.286 1.00 79.69 161 ASP A C 1
ATOM 1258 O O . ASP A 1 161 ? -5.611 -1.732 -8.811 1.00 79.69 161 ASP A O 1
ATOM 1262 N N . VAL A 1 162 ? -3.465 -2.284 -9.175 1.00 84.88 162 VAL A N 1
ATOM 1263 C CA . VAL A 1 162 ? -3.536 -3.596 -8.523 1.00 84.88 162 VAL A CA 1
ATOM 1264 C C . VAL A 1 162 ? -3.749 -3.426 -7.023 1.00 84.88 162 VAL A C 1
ATOM 1266 O O . VAL A 1 162 ? -4.678 -3.999 -6.472 1.00 84.88 162 VAL A O 1
ATOM 1269 N N . VAL A 1 163 ? -2.956 -2.578 -6.366 1.00 87.06 163 VAL A N 1
ATOM 1270 C CA . VAL A 1 163 ? -3.067 -2.318 -4.918 1.00 87.06 163 VAL A CA 1
ATOM 1271 C C . VAL A 1 163 ? -4.476 -1.870 -4.515 1.00 87.06 163 VAL A C 1
ATOM 1273 O O . VAL A 1 163 ? -4.973 -2.260 -3.464 1.00 87.06 163 VAL A O 1
ATOM 1276 N N . ARG A 1 164 ? -5.133 -1.066 -5.357 1.00 83.31 164 ARG A N 1
ATOM 1277 C CA . ARG A 1 164 ? -6.488 -0.555 -5.101 1.00 83.31 164 ARG A CA 1
ATOM 1278 C C . ARG A 1 164 ? -7.608 -1.544 -5.412 1.00 83.31 164 ARG A C 1
ATOM 1280 O O . ARG A 1 164 ? -8.714 -1.349 -4.927 1.00 83.31 164 ARG A O 1
ATOM 1287 N N . SER A 1 165 ? -7.351 -2.550 -6.242 1.00 87.12 165 SER A N 1
ATOM 1288 C CA . SER A 1 165 ? -8.372 -3.510 -6.687 1.00 87.12 165 SER A CA 1
ATOM 1289 C C . SER A 1 165 ? -8.355 -4.823 -5.909 1.00 87.12 165 SER A C 1
ATOM 1291 O O . SER A 1 165 ? -9.284 -5.620 -6.034 1.00 87.12 165 SER A O 1
ATOM 1293 N N . ILE A 1 166 ? -7.316 -5.071 -5.111 1.00 90.12 166 ILE A N 1
ATOM 1294 C CA . ILE A 1 166 ? -7.208 -6.281 -4.298 1.00 90.12 166 ILE A CA 1
ATOM 1295 C C . ILE A 1 166 ? -7.792 -6.091 -2.900 1.00 90.12 166 ILE A C 1
ATOM 1297 O O . ILE A 1 166 ? -7.787 -5.003 -2.324 1.00 90.12 166 ILE A O 1
ATOM 1301 N N . THR A 1 167 ? -8.269 -7.198 -2.339 1.00 91.69 167 THR A N 1
ATOM 1302 C CA . THR A 1 167 ? -8.736 -7.261 -0.955 1.00 91.69 167 THR A CA 1
ATOM 1303 C C . THR A 1 167 ? -7.571 -7.145 0.025 1.00 91.69 167 THR A C 1
ATOM 1305 O O . THR A 1 167 ? -6.427 -7.461 -0.313 1.00 91.69 167 THR A O 1
ATOM 1308 N N . THR A 1 168 ? -7.879 -6.754 1.263 1.00 91.88 168 THR A N 1
ATOM 1309 C CA . THR A 1 168 ? -6.927 -6.707 2.383 1.00 91.88 168 THR A CA 1
ATOM 1310 C C . THR A 1 168 ? -6.164 -8.027 2.523 1.00 91.88 168 THR A C 1
ATOM 1312 O O . THR A 1 168 ? -4.937 -8.032 2.525 1.00 91.88 168 THR A O 1
ATOM 1315 N N . ALA A 1 169 ? -6.875 -9.161 2.510 1.00 92.81 169 ALA A N 1
ATOM 1316 C CA . ALA A 1 169 ? -6.266 -10.490 2.595 1.00 92.81 169 ALA A CA 1
ATOM 1317 C C . ALA A 1 169 ? -5.262 -10.754 1.459 1.00 92.81 169 ALA A C 1
ATOM 1319 O O . ALA A 1 169 ? -4.121 -11.131 1.710 1.00 92.81 169 ALA A O 1
ATOM 1320 N N . LYS A 1 170 ? -5.646 -10.472 0.206 1.00 92.50 170 LYS A N 1
ATOM 1321 C CA . LYS A 1 170 ? -4.777 -10.696 -0.958 1.00 92.50 170 LYS A CA 1
ATOM 1322 C C . LYS A 1 170 ? -3.553 -9.776 -0.963 1.00 92.50 170 LYS A C 1
ATOM 1324 O O . LYS A 1 170 ? -2.481 -10.190 -1.411 1.00 92.50 170 LYS A O 1
ATOM 1329 N N . LEU A 1 171 ? -3.694 -8.540 -0.476 1.00 91.69 171 LEU A N 1
ATOM 1330 C CA . LEU A 1 171 ? -2.561 -7.633 -0.278 1.00 91.69 171 LEU A CA 1
ATOM 1331 C C . LEU A 1 171 ? -1.582 -8.221 0.744 1.00 91.69 171 LEU A C 1
ATOM 1333 O O . LEU A 1 171 ? -0.398 -8.337 0.439 1.00 91.69 171 LEU A O 1
ATOM 1337 N N . ILE A 1 172 ? -2.072 -8.648 1.909 1.00 93.81 172 ILE A N 1
ATOM 1338 C CA . ILE A 1 172 ? -1.245 -9.237 2.970 1.00 93.81 172 ILE A CA 1
ATOM 1339 C C . ILE A 1 172 ? -0.536 -10.510 2.502 1.00 93.81 172 ILE A C 1
ATOM 1341 O O . ILE A 1 172 ? 0.667 -10.637 2.725 1.00 93.81 172 ILE A O 1
ATOM 1345 N N . ASP A 1 173 ? -1.222 -11.402 1.787 1.00 91.62 173 ASP A N 1
ATOM 1346 C CA . ASP A 1 173 ? -0.607 -12.615 1.232 1.00 91.62 173 ASP A CA 1
ATOM 1347 C C . ASP A 1 173 ? 0.532 -12.280 0.259 1.00 91.62 173 ASP A C 1
ATOM 1349 O O . ASP A 1 173 ? 1.625 -12.842 0.349 1.00 91.62 173 ASP A O 1
ATOM 1353 N N . THR A 1 174 ? 0.318 -11.297 -0.623 1.00 86.81 174 THR A N 1
ATOM 1354 C CA . THR A 1 174 ? 1.341 -10.836 -1.581 1.00 86.81 174 THR A CA 1
ATOM 1355 C C . THR A 1 174 ? 2.560 -10.250 -0.866 1.00 86.81 174 THR A C 1
ATOM 1357 O O . THR A 1 174 ? 3.707 -10.440 -1.280 1.00 86.81 174 THR A O 1
ATOM 1360 N N . VAL A 1 175 ? 2.320 -9.512 0.217 1.00 86.44 175 VAL A N 1
ATOM 1361 C CA . VAL A 1 175 ? 3.376 -8.894 1.017 1.00 86.44 175 VAL A CA 1
ATOM 1362 C C . VAL A 1 175 ? 4.159 -9.950 1.810 1.00 86.44 175 VAL A C 1
ATOM 1364 O O . VAL A 1 175 ? 5.392 -9.865 1.870 1.00 86.44 175 VAL A O 1
ATOM 1367 N N . ARG A 1 176 ? 3.472 -10.966 2.347 1.00 86.50 176 ARG A N 1
ATOM 1368 C CA . ARG A 1 176 ? 4.050 -12.094 3.093 1.00 86.50 176 ARG A CA 1
ATOM 1369 C C . ARG A 1 176 ? 4.967 -12.957 2.227 1.00 86.50 176 ARG A C 1
ATOM 1371 O O . ARG A 1 176 ? 6.102 -13.212 2.618 1.00 86.50 176 ARG A O 1
ATOM 1378 N N . ASP A 1 177 ? 4.513 -13.343 1.036 1.00 76.44 177 ASP A N 1
ATOM 1379 C CA . ASP A 1 177 ? 5.247 -14.230 0.118 1.00 76.44 177 ASP A CA 1
ATOM 1380 C C . ASP A 1 177 ? 6.626 -13.665 -0.288 1.00 76.44 177 ASP A C 1
ATOM 1382 O O . ASP A 1 177 ? 7.629 -14.369 -0.404 1.00 76.44 177 ASP A O 1
ATOM 1386 N N . LYS A 1 178 ? 6.741 -12.337 -0.399 1.00 67.56 178 LYS A N 1
ATOM 1387 C CA . LYS A 1 178 ? 7.973 -11.662 -0.835 1.00 67.56 178 LYS A CA 1
ATOM 1388 C C . LYS A 1 178 ? 8.997 -11.383 0.281 1.00 67.56 178 LYS A C 1
ATOM 1390 O O . LYS A 1 178 ? 9.727 -10.392 0.180 1.00 67.56 178 LYS A O 1
ATOM 1395 N N . LYS A 1 179 ? 9.074 -12.190 1.345 1.00 74.25 179 LYS A N 1
ATOM 1396 C CA . LYS A 1 179 ? 10.056 -12.043 2.452 1.00 74.25 179 LYS A CA 1
ATOM 1397 C C . LYS A 1 179 ? 10.016 -10.684 3.175 1.00 74.25 179 LYS A C 1
ATOM 1399 O O . LYS A 1 179 ? 11.059 -10.108 3.487 1.00 74.25 179 LYS A O 1
ATOM 1404 N N . MET A 1 180 ? 8.833 -10.102 3.378 1.00 82.94 180 MET A N 1
ATOM 1405 C CA . MET A 1 180 ? 8.737 -8.968 4.305 1.00 82.94 180 MET A CA 1
ATOM 1406 C C . MET A 1 180 ? 8.876 -9.458 5.749 1.00 82.94 180 MET A C 1
ATOM 1408 O O . MET A 1 180 ? 8.485 -10.583 6.045 1.00 82.94 180 MET A O 1
ATOM 1412 N N . ALA A 1 181 ? 9.416 -8.618 6.630 1.00 85.19 181 ALA A N 1
ATOM 1413 C CA . ALA A 1 181 ? 9.435 -8.880 8.065 1.00 85.19 181 ALA A CA 1
ATOM 1414 C C . ALA A 1 181 ? 8.029 -9.223 8.587 1.00 85.19 181 ALA A C 1
ATOM 1416 O O . ALA A 1 181 ? 7.080 -8.476 8.327 1.00 85.19 181 ALA A O 1
ATOM 1417 N N . GLU A 1 182 ? 7.906 -10.335 9.314 1.00 87.31 182 GLU A N 1
ATOM 1418 C CA . GLU A 1 182 ? 6.626 -10.809 9.853 1.00 87.31 182 GLU A CA 1
ATOM 1419 C C . GLU A 1 182 ? 5.972 -9.769 10.761 1.00 87.31 182 GLU A C 1
ATOM 1421 O O . GLU A 1 182 ? 4.752 -9.643 10.758 1.00 87.31 182 GLU A O 1
ATOM 1426 N N . GLU A 1 183 ? 6.771 -8.966 11.464 1.00 87.25 183 GLU A N 1
ATOM 1427 C CA . GLU A 1 183 ? 6.284 -7.887 12.319 1.00 87.25 183 GLU A CA 1
ATOM 1428 C C . GLU A 1 183 ? 5.534 -6.819 11.511 1.00 87.25 183 GLU A C 1
ATOM 1430 O O . GLU A 1 183 ? 4.467 -6.370 11.923 1.00 87.25 183 GLU A O 1
ATOM 1435 N N . ILE A 1 184 ? 6.027 -6.468 10.317 1.00 89.88 184 ILE A N 1
ATOM 1436 C CA . ILE A 1 184 ? 5.340 -5.509 9.438 1.00 89.88 184 ILE A CA 1
ATOM 1437 C C . ILE A 1 184 ? 4.087 -6.138 8.838 1.00 89.88 184 ILE A C 1
ATOM 1439 O O . ILE A 1 184 ? 3.050 -5.487 8.769 1.00 89.88 184 ILE A O 1
ATOM 1443 N N . VAL A 1 185 ? 4.167 -7.401 8.412 1.00 92.44 185 VAL A N 1
ATOM 1444 C CA . VAL A 1 185 ? 3.021 -8.122 7.835 1.00 92.44 185 VAL A CA 1
ATOM 1445 C C . VAL A 1 185 ? 1.899 -8.258 8.863 1.00 92.44 185 VAL A C 1
ATOM 1447 O O . VAL A 1 185 ? 0.743 -8.000 8.542 1.00 92.44 185 VAL A O 1
ATOM 1450 N N . GLY A 1 186 ? 2.234 -8.640 10.096 1.00 91.62 186 GLY A N 1
ATOM 1451 C CA . GLY A 1 186 ? 1.282 -8.797 11.191 1.00 91.62 186 GLY A CA 1
ATOM 1452 C C . GLY A 1 186 ? 0.670 -7.467 11.621 1.00 91.62 186 GLY A C 1
ATOM 1453 O O . GLY A 1 186 ? -0.549 -7.376 11.767 1.00 91.62 186 GLY A O 1
ATOM 1454 N N . ALA A 1 187 ? 1.486 -6.417 11.761 1.00 93.38 187 ALA A N 1
ATOM 1455 C CA . ALA A 1 187 ? 0.985 -5.078 12.057 1.00 93.38 187 ALA A CA 1
ATOM 1456 C C . ALA A 1 187 ? 0.069 -4.564 10.933 1.00 93.38 187 ALA A C 1
ATOM 1458 O O . ALA A 1 187 ? -1.030 -4.089 11.211 1.00 93.38 187 ALA A O 1
ATOM 1459 N N . ALA A 1 188 ? 0.463 -4.734 9.667 1.00 94.19 188 ALA A N 1
ATOM 1460 C CA . ALA A 1 188 ? -0.343 -4.340 8.515 1.00 94.19 188 ALA A CA 1
ATOM 1461 C C . ALA A 1 188 ? -1.685 -5.080 8.451 1.00 94.19 188 ALA A C 1
ATOM 1463 O O . ALA A 1 188 ? -2.709 -4.444 8.218 1.00 94.19 188 ALA A O 1
ATOM 1464 N N . ASP A 1 189 ? -1.706 -6.395 8.688 1.00 95.44 189 ASP A N 1
ATOM 1465 C CA . ASP A 1 189 ? -2.946 -7.182 8.683 1.00 95.44 189 ASP A CA 1
ATOM 1466 C C . ASP A 1 189 ? -3.920 -6.697 9.768 1.00 95.44 189 ASP A C 1
ATOM 1468 O O . ASP A 1 189 ? -5.099 -6.467 9.500 1.00 95.44 189 ASP A O 1
ATOM 1472 N N . ASN A 1 190 ? -3.414 -6.454 10.980 1.00 94.69 190 ASN A N 1
ATOM 1473 C CA . ASN A 1 190 ? -4.222 -5.947 12.089 1.00 94.69 190 ASN A CA 1
ATOM 1474 C C . ASN A 1 190 ? -4.757 -4.533 11.827 1.00 94.69 190 ASN A C 1
ATOM 1476 O O . ASN A 1 190 ? -5.934 -4.263 12.071 1.00 94.69 190 ASN A O 1
ATOM 1480 N N . VAL A 1 191 ? -3.907 -3.635 11.324 1.00 96.50 191 VAL A N 1
ATOM 1481 C CA . VAL A 1 191 ? -4.279 -2.244 11.034 1.00 96.50 191 VAL A CA 1
ATOM 1482 C C . VAL A 1 191 ? -5.322 -2.179 9.926 1.00 96.50 191 VAL A C 1
ATOM 1484 O O . VAL A 1 191 ? -6.352 -1.535 10.110 1.00 96.50 191 VAL A O 1
ATOM 1487 N N . LEU A 1 192 ? -5.102 -2.872 8.805 1.00 95.50 192 LEU A N 1
ATOM 1488 C CA . LEU A 1 192 ? -6.029 -2.838 7.673 1.00 95.50 192 LEU A CA 1
ATOM 1489 C C . LEU A 1 192 ? -7.385 -3.459 8.032 1.00 95.50 192 LEU A C 1
ATOM 1491 O O . LEU A 1 192 ? -8.413 -2.914 7.650 1.00 95.50 192 LEU A O 1
ATOM 1495 N N . LYS A 1 193 ? -7.417 -4.536 8.830 1.00 94.44 193 LYS A N 1
ATOM 1496 C CA . LYS A 1 193 ? -8.678 -5.082 9.366 1.00 94.44 193 LYS A CA 1
ATOM 1497 C C . LYS A 1 193 ? -9.395 -4.090 10.279 1.00 94.44 193 LYS A C 1
ATOM 1499 O O . LYS A 1 193 ? -10.611 -3.961 10.194 1.00 94.44 193 LYS A O 1
ATOM 1504 N N . SER A 1 194 ? -8.655 -3.388 11.141 1.00 94.06 194 SER A N 1
ATOM 1505 C CA . SER A 1 194 ? -9.229 -2.341 11.993 1.00 94.06 194 SER A CA 1
ATOM 1506 C C . SER A 1 194 ? -9.834 -1.219 11.145 1.00 94.06 194 SER A C 1
ATOM 1508 O O . SER A 1 194 ? -10.970 -0.813 11.379 1.00 94.06 194 SER A O 1
ATOM 1510 N N . PHE A 1 195 ? -9.121 -0.771 10.106 1.00 94.81 195 PHE A N 1
ATOM 1511 C CA . PHE A 1 195 ? -9.631 0.217 9.157 1.00 94.81 195 PHE A CA 1
ATOM 1512 C C . PHE A 1 195 ? -10.857 -0.273 8.403 1.00 94.81 195 PHE A C 1
ATOM 1514 O O . PHE A 1 195 ? -11.824 0.474 8.338 1.00 94.81 195 PHE A O 1
ATOM 1521 N N . ASP A 1 196 ? -10.880 -1.512 7.913 1.00 92.62 196 ASP A N 1
ATOM 1522 C CA . ASP A 1 196 ? -12.066 -2.078 7.266 1.00 92.62 196 ASP A CA 1
ATOM 1523 C C . ASP A 1 196 ? -13.284 -2.025 8.221 1.00 92.62 196 ASP A C 1
ATOM 1525 O O . ASP A 1 196 ? -14.364 -1.584 7.825 1.00 92.62 196 ASP A O 1
ATOM 1529 N N . CYS A 1 197 ? -13.109 -2.364 9.506 1.00 91.69 197 CYS A N 1
ATOM 1530 C CA . CYS A 1 197 ? -14.173 -2.245 10.511 1.00 91.69 197 CYS A CA 1
ATOM 1531 C C . CYS A 1 197 ? -14.650 -0.798 10.713 1.00 91.69 197 CYS A C 1
ATOM 1533 O O . CYS A 1 197 ? -15.849 -0.571 10.827 1.00 91.69 197 CYS A O 1
ATOM 1535 N N . ILE A 1 198 ? -13.743 0.180 10.739 1.00 92.19 198 ILE A N 1
ATOM 1536 C CA . ILE A 1 198 ? -14.088 1.600 10.925 1.00 92.19 198 ILE A CA 1
ATOM 1537 C C . ILE A 1 198 ? -14.747 2.186 9.663 1.00 92.19 198 ILE A C 1
ATOM 1539 O O . ILE A 1 198 ? -15.678 2.983 9.747 1.00 92.19 198 ILE A O 1
ATOM 1543 N N . ILE A 1 199 ? -14.278 1.789 8.477 1.00 91.62 199 ILE A N 1
ATOM 1544 C CA . ILE A 1 199 ? -14.762 2.284 7.181 1.00 91.62 199 ILE A CA 1
ATOM 1545 C C . ILE A 1 199 ? -16.168 1.766 6.883 1.00 91.62 199 ILE A C 1
ATOM 1547 O O . ILE A 1 199 ? -16.972 2.509 6.319 1.00 91.62 199 ILE A O 1
ATOM 1551 N N . PHE A 1 200 ? -16.481 0.523 7.260 1.00 90.31 200 PHE A N 1
ATOM 1552 C CA . PHE A 1 200 ? -17.766 -0.116 6.951 1.00 90.31 200 PHE A CA 1
ATOM 1553 C C . PHE A 1 200 ? -18.697 -0.291 8.159 1.00 90.31 200 PHE A C 1
ATOM 1555 O O . PHE A 1 200 ? -19.867 -0.609 7.965 1.00 90.31 200 PHE A O 1
ATOM 1562 N N . GLY A 1 201 ? -18.210 -0.080 9.382 1.00 90.00 201 GLY A N 1
ATOM 1563 C CA . GLY A 1 201 ? -18.958 -0.265 10.629 1.00 90.00 201 GLY A CA 1
ATOM 1564 C C . GLY A 1 201 ? -19.034 1.004 11.474 1.00 90.00 201 GLY A C 1
ATOM 1565 O O . GLY A 1 201 ? -19.059 2.114 10.934 1.00 90.00 201 GLY A O 1
ATOM 1566 N N . ASP A 1 202 ? -19.093 0.827 12.794 1.00 88.19 202 ASP A N 1
ATOM 1567 C CA . ASP A 1 202 ? -19.188 1.917 13.766 1.00 88.19 202 ASP A CA 1
ATOM 1568 C C . ASP A 1 202 ? -17.828 2.575 14.020 1.00 88.19 202 ASP A C 1
ATOM 1570 O O . ASP A 1 202 ? -16.784 1.917 14.104 1.00 88.19 202 ASP A O 1
ATOM 1574 N N . VAL A 1 203 ? -17.843 3.898 14.183 1.00 88.38 203 VAL A N 1
ATOM 1575 C CA . VAL A 1 203 ? -16.637 4.668 14.488 1.00 88.38 203 VAL A CA 1
ATOM 1576 C C . VAL A 1 203 ? -16.268 4.451 15.952 1.00 88.38 203 VAL A C 1
ATOM 1578 O O . VAL A 1 203 ? -16.970 4.871 16.867 1.00 88.38 203 VAL A O 1
ATOM 1581 N N . ASN A 1 204 ? -15.131 3.798 16.179 1.00 89.81 204 ASN A N 1
ATOM 1582 C CA . ASN A 1 204 ? -14.563 3.611 17.508 1.00 89.81 204 ASN A CA 1
ATOM 1583 C C . ASN A 1 204 ? -13.221 4.348 17.600 1.00 89.81 204 ASN A C 1
ATOM 1585 O O . ASN A 1 204 ? -12.229 3.933 16.998 1.00 89.81 204 ASN A O 1
ATOM 1589 N N . AR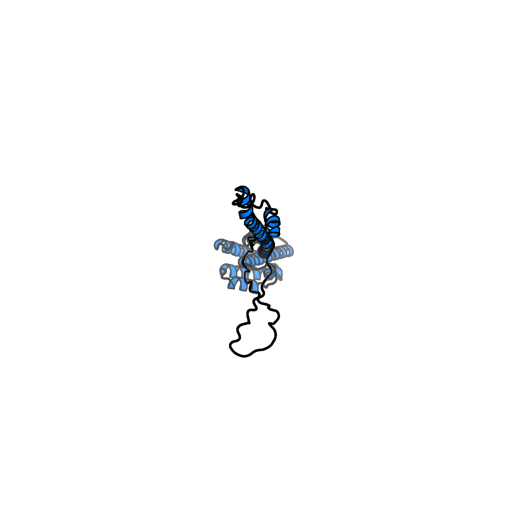G A 1 205 ? -13.190 5.435 18.378 1.00 90.31 205 ARG A N 1
ATOM 1590 C CA . ARG A 1 205 ? -12.010 6.302 18.534 1.00 90.31 205 ARG A CA 1
ATOM 1591 C C . ARG A 1 205 ? -10.811 5.581 19.156 1.00 90.31 205 ARG A C 1
ATOM 1593 O O . ARG A 1 205 ? -9.682 5.813 18.728 1.00 90.31 205 ARG A O 1
ATOM 1600 N N . ASP A 1 206 ? -11.037 4.653 20.083 1.00 91.19 206 ASP A N 1
ATOM 1601 C CA . ASP A 1 206 ? -9.960 3.851 20.677 1.00 91.19 206 ASP A CA 1
ATOM 1602 C C . ASP A 1 206 ? -9.364 2.877 19.653 1.00 91.19 206 ASP A C 1
ATOM 1604 O O . ASP A 1 206 ? -8.143 2.717 19.563 1.00 91.19 206 ASP A O 1
ATOM 1608 N N . ALA A 1 207 ? -10.217 2.257 18.831 1.00 91.25 207 ALA A N 1
ATOM 1609 C CA . ALA A 1 207 ? -9.778 1.383 17.745 1.00 91.25 207 ALA A CA 1
ATOM 1610 C C . ALA A 1 207 ? -9.011 2.156 16.660 1.00 91.25 207 ALA A C 1
ATOM 1612 O O . ALA A 1 207 ? -8.003 1.660 16.153 1.00 91.25 207 ALA A O 1
ATOM 1613 N N . ILE A 1 208 ? -9.449 3.381 16.346 1.00 92.50 208 ILE A N 1
ATOM 1614 C CA . ILE A 1 208 ? -8.753 4.303 15.440 1.00 92.50 208 ILE A CA 1
ATOM 1615 C C . ILE A 1 208 ? -7.370 4.633 15.990 1.00 92.50 208 ILE A C 1
ATOM 1617 O O . ILE A 1 208 ? -6.385 4.466 15.277 1.00 92.50 208 ILE A O 1
ATOM 1621 N N . LYS A 1 209 ? -7.277 5.049 17.257 1.00 93.00 209 LYS A N 1
ATOM 1622 C CA . LYS A 1 209 ? -6.001 5.397 17.888 1.00 93.00 209 LYS A CA 1
ATOM 1623 C C . LYS A 1 209 ? -5.026 4.223 17.859 1.00 93.00 209 LYS A C 1
ATOM 1625 O O . LYS A 1 209 ? -3.902 4.368 17.390 1.00 93.00 209 LYS A O 1
ATOM 1630 N N . LYS A 1 210 ? -5.489 3.032 18.248 1.00 94.19 210 LYS A N 1
ATOM 1631 C CA . LYS A 1 210 ? -4.685 1.805 18.184 1.00 94.19 210 LYS A CA 1
ATOM 1632 C C . LYS A 1 210 ? -4.226 1.484 16.758 1.00 94.19 210 LYS A C 1
ATOM 1634 O O . LYS A 1 210 ? -3.106 1.020 16.562 1.00 94.19 210 LYS A O 1
ATOM 1639 N N . ALA A 1 211 ? -5.081 1.714 15.762 1.00 94.62 211 ALA A N 1
ATOM 1640 C CA . ALA A 1 211 ? -4.715 1.519 14.366 1.00 94.62 211 ALA A CA 1
ATOM 1641 C C . ALA A 1 211 ? -3.673 2.550 13.902 1.00 94.62 211 ALA A C 1
ATOM 1643 O O . ALA A 1 211 ? -2.721 2.158 13.234 1.00 94.62 211 ALA A O 1
ATOM 1644 N N . MET A 1 212 ? -3.790 3.822 14.302 1.00 94.00 212 MET A N 1
ATOM 1645 C CA . MET A 1 212 ? -2.790 4.863 14.016 1.00 94.00 212 MET A CA 1
ATOM 1646 C C . MET A 1 212 ? -1.423 4.529 14.617 1.00 94.00 212 MET A C 1
ATOM 1648 O O . MET A 1 212 ? -0.415 4.606 13.912 1.00 94.00 212 MET A O 1
ATOM 1652 N N . ASP A 1 213 ? -1.390 4.082 15.873 1.00 94.12 213 ASP A N 1
ATOM 1653 C CA . ASP A 1 213 ? -0.161 3.621 16.528 1.00 94.12 213 ASP A CA 1
ATOM 1654 C C . ASP A 1 213 ? 0.461 2.444 15.754 1.00 94.12 213 ASP A C 1
ATOM 1656 O O . ASP A 1 213 ? 1.672 2.398 15.528 1.00 94.12 213 ASP A O 1
ATOM 1660 N N . GLY A 1 214 ? -0.377 1.529 15.254 1.00 94.50 214 GLY A N 1
ATOM 1661 C CA . GLY A 1 214 ? 0.051 0.437 14.380 1.00 94.50 214 GLY A CA 1
ATOM 1662 C C . GLY A 1 214 ? 0.631 0.913 13.041 1.00 94.50 214 GLY A C 1
ATOM 1663 O O . GLY A 1 214 ? 1.626 0.358 12.576 1.00 94.50 214 GLY A O 1
ATOM 1664 N N . VAL A 1 215 ? 0.078 1.966 12.424 1.00 96.06 215 VAL A N 1
ATOM 1665 C CA . VAL A 1 215 ? 0.665 2.571 11.210 1.00 96.06 215 VAL A CA 1
ATOM 1666 C C . VAL A 1 215 ? 2.049 3.149 11.507 1.00 96.06 215 VAL A C 1
ATOM 1668 O O . VAL A 1 215 ? 2.986 2.930 10.736 1.00 96.06 215 VAL A O 1
ATOM 1671 N N . GLN A 1 216 ? 2.207 3.856 12.628 1.00 95.12 216 GLN A N 1
ATOM 1672 C CA . GLN A 1 216 ? 3.506 4.394 13.040 1.00 95.12 216 GLN A CA 1
ATOM 1673 C C . GLN A 1 216 ? 4.525 3.279 13.305 1.00 95.12 216 GLN A C 1
ATOM 1675 O O . GLN A 1 216 ? 5.693 3.405 12.931 1.00 95.12 216 GLN A O 1
ATOM 1680 N N . GLU A 1 217 ? 4.094 2.168 13.905 1.00 94.88 217 GLU A N 1
ATOM 1681 C CA . GLU A 1 217 ? 4.942 0.997 14.111 1.00 94.88 217 GLU A CA 1
ATOM 1682 C C . GLU A 1 217 ? 5.407 0.386 12.784 1.00 94.88 217 GLU A C 1
ATOM 1684 O O . GLU A 1 217 ? 6.601 0.119 12.631 1.00 94.88 217 GLU A O 1
ATOM 1689 N N . ILE A 1 218 ? 4.506 0.243 11.805 1.00 95.44 218 ILE A N 1
ATOM 1690 C CA . ILE A 1 218 ? 4.838 -0.228 10.451 1.00 95.44 218 ILE A CA 1
ATOM 1691 C C . ILE A 1 218 ? 5.920 0.653 9.820 1.00 95.44 218 ILE A C 1
ATOM 1693 O O . ILE A 1 218 ? 6.909 0.130 9.303 1.00 95.44 218 ILE A O 1
ATOM 1697 N N . LEU A 1 219 ? 5.759 1.979 9.876 1.00 94.50 219 LEU A N 1
ATOM 1698 C CA . LEU A 1 219 ? 6.731 2.932 9.332 1.00 94.50 219 LEU A CA 1
ATOM 1699 C C . LEU A 1 219 ? 8.079 2.827 10.049 1.00 94.50 219 LEU A C 1
ATOM 1701 O O . LEU A 1 219 ? 9.120 2.671 9.409 1.00 94.50 219 LEU A O 1
ATOM 1705 N N . ARG A 1 220 ? 8.071 2.831 11.385 1.00 94.31 220 ARG A N 1
ATOM 1706 C CA . ARG A 1 220 ? 9.282 2.704 12.205 1.00 94.31 220 ARG A CA 1
ATOM 1707 C C . ARG A 1 220 ? 10.042 1.421 11.887 1.00 94.31 220 ARG A C 1
ATOM 1709 O O . ARG A 1 220 ? 11.261 1.453 11.726 1.00 94.31 220 ARG A O 1
ATOM 1716 N N . GLU A 1 221 ? 9.336 0.301 11.794 1.00 92.56 221 GLU A N 1
ATOM 1717 C CA . GLU A 1 221 ? 9.930 -1.006 11.533 1.00 92.56 221 GLU A CA 1
ATOM 1718 C C . GLU A 1 221 ? 10.461 -1.110 10.099 1.00 92.56 221 GLU A C 1
ATOM 1720 O O . GLU A 1 221 ? 11.562 -1.620 9.874 1.00 92.56 221 GLU A O 1
ATOM 1725 N N . ALA A 1 222 ? 9.733 -0.555 9.129 1.00 90.75 222 ALA A N 1
ATOM 1726 C CA . ALA A 1 222 ? 10.184 -0.497 7.748 1.00 90.75 222 ALA A CA 1
ATOM 1727 C C . ALA A 1 222 ? 11.421 0.403 7.570 1.00 90.75 222 ALA A C 1
ATOM 1729 O O . ALA A 1 222 ? 12.358 0.009 6.872 1.00 90.75 222 ALA A O 1
ATOM 1730 N N . LYS A 1 223 ? 11.487 1.543 8.270 1.00 91.19 223 LYS A N 1
ATOM 1731 C CA . LYS A 1 223 ? 12.668 2.419 8.311 1.00 91.19 223 LYS A CA 1
ATOM 1732 C C . LYS A 1 223 ? 13.861 1.738 8.984 1.00 91.19 223 LYS A C 1
ATOM 1734 O O . LYS A 1 223 ? 14.970 1.774 8.457 1.00 91.19 223 LYS A O 1
ATOM 1739 N N . ARG A 1 224 ? 13.639 1.059 10.120 1.00 91.44 224 ARG A N 1
ATOM 1740 C CA . ARG A 1 224 ? 14.674 0.299 10.850 1.00 91.44 224 ARG A CA 1
ATOM 1741 C C . ARG A 1 224 ? 15.342 -0.757 9.970 1.00 91.44 224 ARG A C 1
ATOM 1743 O O . ARG A 1 224 ? 16.538 -0.992 10.101 1.00 91.44 224 ARG A O 1
ATOM 1750 N N . ARG A 1 225 ? 14.570 -1.389 9.084 1.00 87.12 225 ARG A N 1
ATOM 1751 C CA . ARG A 1 225 ? 15.041 -2.428 8.156 1.00 87.12 225 ARG A CA 1
ATOM 1752 C C . ARG A 1 225 ? 15.489 -1.891 6.794 1.00 87.12 225 ARG A C 1
ATOM 1754 O O . ARG A 1 225 ? 15.777 -2.693 5.910 1.00 87.12 225 ARG A O 1
ATOM 1761 N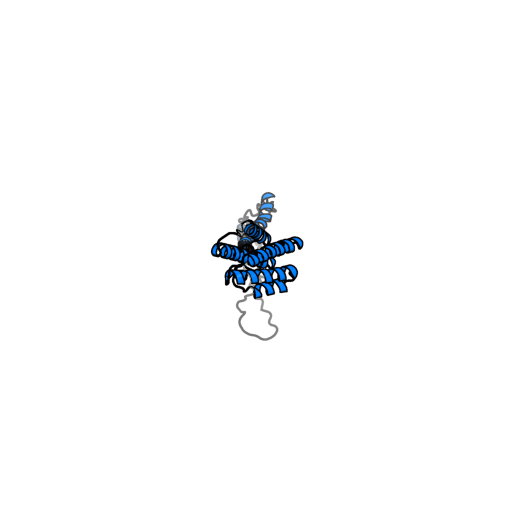 N . SER A 1 226 ? 15.554 -0.567 6.627 1.00 85.31 226 SER A N 1
ATOM 1762 C CA . SER A 1 226 ? 15.978 0.101 5.388 1.00 85.31 226 SER A CA 1
ATOM 1763 C C . SER A 1 226 ? 15.152 -0.297 4.160 1.00 85.31 226 SER A C 1
ATOM 1765 O O . SER A 1 226 ? 15.682 -0.441 3.060 1.00 85.31 226 SER A O 1
ATOM 1767 N N . TYR A 1 227 ? 13.843 -0.493 4.343 1.00 81.06 227 TYR A N 1
ATOM 1768 C CA . TYR A 1 227 ? 12.927 -0.730 3.226 1.00 81.06 227 TYR A CA 1
ATOM 1769 C C . TYR A 1 227 ? 12.599 0.542 2.433 1.00 81.06 227 TYR A C 1
ATOM 1771 O O . TYR A 1 227 ? 12.129 0.442 1.298 1.00 81.06 227 TYR A O 1
ATOM 1779 N N . TYR A 1 228 ? 12.836 1.715 3.022 1.00 80.31 228 TYR A N 1
ATOM 1780 C CA . TYR A 1 228 ? 12.703 3.022 2.391 1.00 80.31 228 TYR A CA 1
ATOM 1781 C C . TYR A 1 228 ? 13.621 4.050 3.055 1.00 80.31 228 TYR A C 1
ATOM 1783 O O . TYR A 1 228 ? 14.075 3.783 4.195 1.00 80.31 228 TYR A O 1
#

Sequence (228 aa):
PDKSENFEIPSMPVLYCDEREINVKQGKEGIFPATQRIGTPAIPVLVNSLLKRIDVPLERGKGPLVYSKKDIWLRSHLPAIMGIVIIISLGANEAKKAIYRLSAVIRERMAMSPLAHAERLEKLIADFDSDAEDDGLRQSVVNIDCTLRGFLGALKEMRRDVVRSITTAKLIDTVRDKKMAEEIVGAADNVLKSFDCIIFGDVNRDAIKKAMDGVQEILREAKRRSYY

Mean predi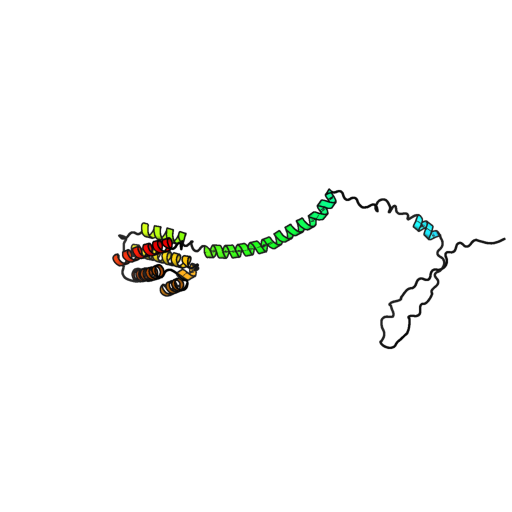cted aligned error: 20.25 Å

Radius of gyration: 47.53 Å; Cα contacts (8 Å, |Δi|>4): 130; chains: 1; bounding box: 84×56×133 Å

pLDDT: mean 71.73, std 21.14, range [30.86, 96.5]

Solvent-accessible surface area (backbone atoms only — not comparable to full-atom values): 13861 Å² total; per-residue (Å²): 133,91,78,84,84,78,88,69,78,80,83,75,86,75,88,80,85,79,74,87,71,85,78,79,79,89,86,83,83,91,75,79,82,82,82,78,88,70,86,72,80,84,77,66,72,66,58,56,56,53,54,65,68,60,62,63,84,69,80,84,75,75,62,85,80,78,64,52,74,68,55,52,49,51,64,63,43,48,62,54,52,52,49,53,52,50,51,49,59,60,44,47,57,55,46,47,51,49,48,49,49,51,46,48,52,49,58,54,58,60,40,61,51,36,49,58,27,46,56,50,45,54,48,53,59,73,70,54,58,88,82,50,55,67,69,55,38,37,54,50,50,52,54,47,51,57,37,49,46,48,24,58,24,33,69,67,74,45,48,61,71,55,51,72,71,50,52,71,67,59,50,47,51,59,47,51,74,68,74,49,61,62,68,45,50,53,38,49,52,54,28,52,53,47,47,52,45,37,68,77,53,69,79,48,70,67,59,49,51,55,31,51,54,32,51,53,48,39,52,52,53,38,48,75,68,63,68,82